Protein AF-A0A817LNH7-F1 (afdb_monomer_lite)

Structure (mmCIF, N/CA/C/O backbone):
data_AF-A0A817LNH7-F1
#
_entry.id   AF-A0A817LNH7-F1
#
loop_
_atom_site.group_PDB
_atom_site.id
_atom_site.type_symbol
_atom_site.label_atom_id
_atom_site.label_alt_id
_atom_site.label_comp_id
_atom_site.label_asym_id
_atom_site.label_entity_id
_atom_site.label_seq_id
_atom_site.pdbx_PDB_ins_code
_atom_site.Cartn_x
_atom_site.Cartn_y
_atom_site.Cartn_z
_atom_site.occupancy
_atom_site.B_iso_or_equiv
_atom_site.auth_seq_id
_atom_site.auth_comp_id
_atom_site.auth_asym_id
_atom_site.auth_atom_id
_atom_site.pdbx_PDB_model_num
ATOM 1 N N . MET A 1 1 ? 29.856 -17.159 30.542 1.00 50.47 1 MET A N 1
ATOM 2 C CA . MET A 1 1 ? 29.070 -16.561 29.438 1.00 50.47 1 MET A CA 1
ATOM 3 C C . MET A 1 1 ? 27.539 -16.736 29.552 1.00 50.47 1 MET A C 1
ATOM 5 O O . MET A 1 1 ? 26.857 -16.322 28.633 1.00 50.47 1 MET A O 1
ATOM 9 N N . GLY A 1 2 ? 26.955 -17.252 30.653 1.00 54.25 2 GLY A N 1
ATOM 10 C CA . GLY A 1 2 ? 25.502 -17.557 30.716 1.00 54.25 2 GLY A CA 1
ATOM 11 C C . GLY A 1 2 ? 24.568 -16.553 31.421 1.00 54.25 2 GLY A C 1
ATOM 12 O O . GLY A 1 2 ? 23.358 -16.682 31.303 1.00 54.25 2 GLY A O 1
ATOM 13 N N . LYS A 1 3 ? 25.081 -15.561 32.166 1.00 52.03 3 LYS A N 1
ATOM 14 C CA . LYS A 1 3 ? 24.228 -14.610 32.920 1.00 52.03 3 LYS A CA 1
ATOM 15 C C . LYS A 1 3 ? 23.684 -13.454 32.067 1.00 52.03 3 LYS A C 1
ATOM 17 O O . LYS A 1 3 ? 22.586 -12.981 32.321 1.00 52.03 3 LYS A O 1
ATOM 22 N N . TYR A 1 4 ? 24.433 -13.032 31.046 1.00 54.72 4 TYR A N 1
ATOM 23 C CA . TYR A 1 4 ? 24.033 -11.945 30.142 1.00 54.72 4 TYR A CA 1
ATOM 24 C C . TYR A 1 4 ? 22.921 -12.359 29.170 1.00 54.72 4 TYR A C 1
ATOM 26 O O . TYR A 1 4 ? 22.017 -11.577 28.903 1.00 54.72 4 TYR A O 1
ATOM 34 N N . SER A 1 5 ? 22.952 -13.601 28.683 1.00 56.25 5 SER A N 1
ATOM 35 C CA . SER A 1 5 ? 21.934 -14.147 27.781 1.00 56.25 5 SER A CA 1
ATOM 36 C C . SER A 1 5 ? 20.573 -14.313 28.461 1.00 56.25 5 SER A C 1
ATOM 38 O O . SER A 1 5 ? 19.551 -14.042 27.845 1.00 56.25 5 SER A O 1
ATOM 40 N N . LEU A 1 6 ? 20.553 -14.688 29.743 1.00 60.88 6 LEU A N 1
ATOM 41 C CA . LEU A 1 6 ? 19.320 -14.808 30.529 1.00 60.88 6 LEU A CA 1
ATOM 42 C C . LEU A 1 6 ? 18.689 -13.437 30.824 1.00 60.88 6 LEU A C 1
ATOM 44 O O . LEU A 1 6 ? 17.474 -13.297 30.761 1.00 60.88 6 LEU A O 1
ATOM 48 N N . PHE A 1 7 ? 19.512 -12.415 31.076 1.00 67.50 7 PHE A N 1
ATOM 49 C CA . PHE A 1 7 ? 19.044 -11.043 31.297 1.00 67.50 7 PHE A CA 1
ATOM 50 C C . PHE A 1 7 ? 18.451 -10.418 30.025 1.00 67.50 7 PHE A C 1
ATOM 52 O O . PHE A 1 7 ? 17.392 -9.802 30.082 1.00 67.50 7 PHE A O 1
ATOM 59 N N . LEU A 1 8 ? 19.094 -10.631 28.870 1.00 58.41 8 LEU A N 1
ATOM 60 C CA . LEU A 1 8 ? 18.569 -10.211 27.566 1.00 58.41 8 LEU A CA 1
ATOM 61 C C . LEU A 1 8 ? 17.237 -10.892 27.237 1.00 58.41 8 LEU A C 1
ATOM 63 O O . LEU A 1 8 ? 16.333 -10.236 26.737 1.00 58.41 8 LEU A O 1
ATOM 67 N N . LEU A 1 9 ? 17.100 -12.179 27.559 1.00 63.78 9 LEU A N 1
ATOM 68 C CA . LEU A 1 9 ? 15.873 -12.927 27.300 1.00 63.78 9 LEU A CA 1
ATOM 69 C C . LEU A 1 9 ? 14.715 -12.460 28.199 1.00 63.78 9 LEU A C 1
ATOM 71 O O . LEU A 1 9 ? 13.598 -12.313 27.717 1.00 63.78 9 LEU A O 1
ATOM 75 N N . CYS A 1 10 ? 14.978 -12.156 29.475 1.00 65.06 10 CYS A N 1
ATOM 76 C CA . CYS A 1 10 ? 13.976 -11.555 30.362 1.00 65.06 10 CYS A CA 1
ATOM 77 C C . CYS A 1 10 ? 13.562 -10.153 29.899 1.00 65.06 10 CYS A C 1
ATOM 79 O O . CYS A 1 10 ? 12.371 -9.875 29.840 1.00 65.06 10 CYS A O 1
ATOM 81 N N . ALA A 1 11 ? 14.519 -9.306 29.508 1.00 59.69 11 ALA A N 1
ATOM 82 C CA . ALA A 1 11 ? 14.217 -7.982 28.966 1.00 59.69 11 ALA A CA 1
ATOM 83 C C . ALA A 1 11 ? 13.366 -8.076 27.687 1.00 59.69 11 ALA A C 1
ATOM 85 O O . ALA A 1 11 ? 12.357 -7.394 27.568 1.00 59.69 11 ALA A O 1
ATOM 86 N N . GLN A 1 12 ? 13.700 -8.995 26.776 1.00 61.72 12 GLN A N 1
ATOM 87 C CA . GLN A 1 12 ? 12.911 -9.250 25.567 1.00 61.72 12 GLN A CA 1
ATOM 88 C C . GLN A 1 12 ? 11.497 -9.758 25.877 1.00 61.72 12 GLN A C 1
ATOM 90 O O . GLN A 1 12 ? 10.548 -9.376 25.194 1.00 61.72 12 GLN A O 1
ATOM 95 N N . LEU A 1 13 ? 11.334 -10.611 26.892 1.00 65.06 13 LEU A N 1
ATOM 96 C CA . LEU A 1 13 ? 10.020 -11.086 27.330 1.00 65.06 13 LEU A CA 1
ATOM 97 C C . LEU A 1 13 ? 9.189 -9.965 27.965 1.00 65.06 13 LEU A C 1
ATOM 99 O O . LEU A 1 13 ? 8.000 -9.865 27.664 1.00 65.06 13 LEU A O 1
ATOM 103 N N . ASP A 1 14 ? 9.800 -9.108 28.784 1.00 60.41 14 ASP A N 1
ATOM 104 C CA . ASP A 1 14 ? 9.136 -7.947 29.386 1.00 60.41 14 ASP A CA 1
ATOM 105 C C . ASP A 1 14 ? 8.739 -6.911 28.323 1.00 60.41 14 ASP A C 1
ATOM 107 O O . ASP A 1 14 ? 7.603 -6.432 28.333 1.00 60.41 14 ASP A O 1
ATOM 111 N N . ASP A 1 15 ? 9.608 -6.643 27.346 1.00 56.28 15 ASP A N 1
ATOM 112 C CA . ASP A 1 15 ? 9.311 -5.781 26.196 1.00 56.28 15 ASP A CA 1
ATOM 113 C C . ASP A 1 15 ? 8.169 -6.355 25.347 1.00 56.28 15 ASP A C 1
ATOM 115 O O . ASP A 1 15 ? 7.251 -5.634 24.948 1.00 56.28 15 ASP A O 1
ATOM 119 N N . THR A 1 16 ? 8.175 -7.672 25.113 1.00 65.94 16 THR A N 1
ATOM 120 C CA . THR A 1 16 ? 7.105 -8.366 24.378 1.00 65.94 16 THR A CA 1
ATOM 121 C C . THR A 1 16 ? 5.785 -8.290 25.141 1.00 65.94 16 THR A C 1
ATOM 123 O O . THR A 1 16 ? 4.744 -8.020 24.549 1.00 65.94 16 THR A O 1
ATOM 126 N N . LYS A 1 17 ? 5.812 -8.468 26.464 1.00 61.84 17 LYS A N 1
ATOM 127 C CA . LYS A 1 17 ? 4.627 -8.372 27.321 1.00 61.84 17 LYS A CA 1
ATOM 128 C C . LYS A 1 17 ? 4.064 -6.952 27.364 1.00 61.84 17 LYS A C 1
ATOM 130 O O . LYS A 1 17 ? 2.852 -6.773 27.281 1.00 61.84 17 LYS A O 1
ATOM 135 N N . LEU A 1 18 ? 4.928 -5.940 27.452 1.00 61.53 18 LEU A N 1
ATOM 136 C CA . LEU A 1 18 ? 4.532 -4.535 27.348 1.00 61.53 18 LEU A CA 1
ATOM 137 C C . LEU A 1 18 ? 3.890 -4.238 25.990 1.00 61.53 18 LEU A C 1
ATOM 139 O O . LEU A 1 18 ? 2.895 -3.518 25.929 1.00 61.53 18 LEU A O 1
ATOM 143 N N . LEU A 1 19 ? 4.430 -4.808 24.913 1.00 63.56 19 LEU A N 1
ATOM 144 C CA . LEU A 1 19 ? 3.884 -4.666 23.568 1.00 63.56 19 LEU A CA 1
ATOM 145 C C . LEU A 1 19 ? 2.511 -5.346 23.432 1.00 63.56 19 LEU A C 1
ATOM 147 O O . LEU A 1 19 ? 1.597 -4.732 22.890 1.00 63.56 19 LEU A O 1
ATOM 151 N N . ILE A 1 20 ? 2.335 -6.550 23.987 1.00 60.56 20 ILE A N 1
ATOM 152 C CA . ILE A 1 20 ? 1.048 -7.268 24.016 1.00 60.56 20 ILE A CA 1
ATOM 153 C C . ILE A 1 20 ? -0.008 -6.467 24.787 1.00 60.56 20 ILE A C 1
ATOM 155 O O . ILE A 1 20 ? -1.070 -6.185 24.241 1.00 60.56 20 ILE A O 1
ATOM 159 N N . ASN A 1 21 ? 0.306 -6.010 26.004 1.00 64.06 21 ASN A N 1
ATOM 160 C CA . ASN A 1 21 ? -0.634 -5.234 26.821 1.00 64.06 21 ASN A CA 1
ATOM 161 C C . ASN A 1 21 ? -1.063 -3.923 26.136 1.00 64.06 21 ASN A C 1
ATOM 163 O O . ASN A 1 21 ? -2.205 -3.487 26.273 1.00 64.06 21 ASN A O 1
ATOM 167 N N . LYS A 1 22 ? -0.152 -3.272 25.399 1.00 66.56 22 LYS A N 1
ATOM 168 C CA . LYS A 1 22 ? -0.473 -2.067 24.618 1.00 66.56 22 LYS A CA 1
ATOM 169 C C . LYS A 1 22 ? -1.402 -2.372 23.441 1.00 66.56 22 LYS A C 1
ATOM 171 O O . LYS A 1 22 ? -2.314 -1.590 23.192 1.00 66.56 22 LYS A O 1
ATOM 176 N N . ILE A 1 23 ? -1.180 -3.486 22.740 1.00 62.50 23 ILE A N 1
ATOM 177 C CA . ILE A 1 23 ? -2.034 -3.927 21.627 1.00 62.50 23 ILE A CA 1
ATOM 178 C C . ILE A 1 23 ? -3.445 -4.244 22.134 1.00 62.50 23 ILE A C 1
ATOM 180 O O . ILE A 1 23 ? -4.408 -3.731 21.576 1.00 62.50 23 ILE A O 1
ATOM 184 N N . GLU A 1 24 ? -3.573 -4.995 23.233 1.00 64.69 24 GLU A N 1
ATOM 185 C CA . GLU A 1 24 ? -4.877 -5.323 23.833 1.00 64.69 24 GLU A CA 1
ATOM 186 C C . GLU A 1 24 ? -5.671 -4.064 24.233 1.00 64.69 24 GLU A C 1
ATOM 188 O O . GLU A 1 24 ? -6.889 -4.014 24.068 1.00 64.69 24 GLU A O 1
ATOM 193 N N . CYS A 1 25 ? -4.984 -3.016 24.702 1.00 74.94 25 CYS A N 1
ATOM 194 C CA . CYS A 1 25 ? -5.608 -1.737 25.045 1.00 74.94 25 CYS A CA 1
ATOM 195 C C . CYS A 1 25 ? -6.155 -0.996 23.808 1.00 74.94 25 CYS A C 1
ATOM 197 O O . CYS A 1 25 ? -7.280 -0.498 23.831 1.00 74.94 25 CYS A O 1
ATOM 199 N N . ILE A 1 26 ? -5.391 -0.960 22.709 1.00 79.88 26 ILE A N 1
ATOM 200 C CA . ILE A 1 26 ? -5.808 -0.309 21.454 1.00 79.88 26 ILE A CA 1
ATOM 201 C C . ILE A 1 26 ? -6.961 -1.073 20.801 1.00 79.88 26 ILE A C 1
ATOM 203 O O . ILE A 1 26 ? -7.938 -0.455 20.381 1.00 79.88 26 ILE A O 1
ATOM 207 N N . ASP A 1 27 ? -6.896 -2.404 20.753 1.00 82.19 27 ASP A N 1
ATOM 208 C CA . ASP A 1 27 ? -7.959 -3.232 20.174 1.00 82.19 27 ASP A CA 1
ATOM 209 C C . ASP A 1 27 ? -9.289 -3.013 20.918 1.00 82.19 27 ASP A C 1
ATOM 211 O O . ASP A 1 27 ? -10.349 -2.935 20.293 1.00 82.19 27 ASP A O 1
ATOM 215 N N . GLN A 1 28 ? -9.249 -2.793 22.237 1.00 84.00 28 GLN A N 1
ATOM 216 C CA . GLN A 1 28 ? -10.440 -2.442 23.010 1.00 84.00 28 GLN A CA 1
ATOM 217 C C . GLN A 1 28 ? -11.034 -1.078 22.616 1.00 84.00 28 GLN A C 1
ATOM 219 O O . GLN A 1 28 ? -12.261 -0.944 22.582 1.00 84.00 28 GLN A O 1
ATOM 224 N N . LEU A 1 29 ? -10.206 -0.083 22.277 1.00 86.81 29 LEU A N 1
ATOM 225 C CA . LEU A 1 29 ? -10.683 1.209 21.764 1.00 86.81 29 LEU A CA 1
ATOM 226 C C . LEU A 1 29 ? -11.393 1.047 20.416 1.00 86.81 29 LEU A C 1
ATOM 228 O O . LEU A 1 29 ? -12.459 1.627 20.222 1.00 86.81 29 LEU A O 1
ATOM 232 N N . TRP A 1 30 ? -10.872 0.200 19.524 1.00 87.88 30 TRP A N 1
ATOM 233 C CA . TRP A 1 30 ? -11.537 -0.133 18.259 1.00 87.88 30 TRP A CA 1
ATOM 234 C C . TRP A 1 30 ? -12.885 -0.828 18.473 1.00 87.88 30 TRP A C 1
ATOM 236 O O . TRP A 1 30 ? -13.866 -0.502 17.805 1.00 87.88 30 TRP A O 1
ATOM 246 N N . ILE A 1 31 ? -12.973 -1.756 19.431 1.00 86.62 31 ILE A N 1
ATOM 247 C CA . ILE A 1 31 ? -14.244 -2.411 19.781 1.00 86.62 31 ILE A CA 1
ATOM 248 C C . ILE A 1 31 ? -15.258 -1.384 20.291 1.00 86.62 31 ILE A C 1
ATOM 250 O O . ILE A 1 31 ? -16.443 -1.469 19.964 1.00 86.62 31 ILE A O 1
ATOM 254 N N . ASN A 1 32 ? -14.816 -0.433 21.113 1.00 87.06 32 ASN A N 1
ATOM 255 C CA . ASN A 1 32 ? -15.691 0.598 21.661 1.00 87.06 32 ASN A CA 1
ATOM 256 C C . ASN A 1 32 ? -16.162 1.564 20.565 1.00 87.06 32 ASN A C 1
ATOM 258 O O . ASN A 1 32 ? -17.357 1.840 20.485 1.00 87.06 32 ASN A O 1
ATOM 262 N N . LEU A 1 33 ? -15.255 1.970 19.666 1.00 86.44 33 LEU A N 1
ATOM 263 C CA . LEU A 1 33 ? -15.562 2.762 18.473 1.00 86.44 33 LEU A CA 1
ATOM 264 C C . LEU A 1 33 ? -16.633 2.094 17.598 1.00 86.44 33 LEU A C 1
ATOM 266 O O . LEU A 1 33 ? -17.515 2.764 17.070 1.00 86.44 33 LEU A O 1
ATOM 270 N N . PHE A 1 34 ? -16.564 0.770 17.449 1.00 86.38 34 PHE A N 1
ATOM 271 C CA . PHE A 1 34 ? -17.552 0.004 16.694 1.00 86.38 34 PHE A CA 1
ATOM 272 C C . PHE A 1 34 ? -18.928 -0.040 17.374 1.00 86.38 34 PHE A C 1
ATOM 274 O O . PHE A 1 34 ? -19.957 0.019 16.703 1.00 86.38 34 PHE A O 1
ATOM 281 N N . LYS A 1 35 ? -18.951 -0.179 18.704 1.00 84.62 35 LYS A N 1
ATOM 282 C CA . LYS A 1 35 ? -20.185 -0.356 19.484 1.00 84.62 35 LYS A CA 1
ATOM 283 C C . LYS A 1 35 ? -20.958 0.942 19.702 1.00 84.62 35 LYS A C 1
ATOM 285 O O . LYS A 1 35 ? -22.182 0.887 19.818 1.00 84.62 35 LYS A O 1
ATOM 290 N N . GLU A 1 36 ? -20.281 2.084 19.801 1.00 76.81 36 GLU A N 1
ATOM 291 C CA . GLU A 1 36 ? -20.959 3.370 19.950 1.00 76.81 36 GLU A CA 1
ATOM 292 C C . GLU A 1 36 ? -21.448 3.930 18.606 1.00 76.81 36 GLU A C 1
ATOM 294 O O . GLU A 1 36 ? -20.764 3.905 17.585 1.00 76.81 36 GLU A O 1
ATOM 299 N N . ASN A 1 37 ? -22.681 4.445 18.611 1.00 64.19 37 ASN A N 1
ATOM 300 C CA . ASN A 1 37 ? -23.315 5.018 17.421 1.00 64.19 37 ASN A CA 1
ATOM 301 C C . ASN A 1 37 ? -23.367 6.552 17.426 1.00 64.19 37 ASN A C 1
ATOM 303 O O . ASN A 1 37 ? -23.593 7.127 16.368 1.00 64.19 37 ASN A O 1
ATOM 307 N N . ASN A 1 38 ? -23.157 7.215 18.572 1.00 59.38 38 ASN A N 1
ATOM 308 C CA . ASN A 1 38 ? -23.465 8.645 18.716 1.00 59.38 38 ASN A CA 1
ATOM 309 C C . ASN A 1 38 ? -22.317 9.524 19.258 1.00 59.38 38 ASN A C 1
ATOM 311 O O . ASN A 1 38 ? -22.452 10.743 19.185 1.00 59.38 38 ASN A O 1
ATOM 315 N N . ASN A 1 39 ? -21.204 8.975 19.775 1.00 64.38 39 ASN A N 1
ATOM 316 C CA . ASN A 1 39 ? -20.078 9.781 20.279 1.00 64.38 39 ASN A CA 1
ATOM 317 C C . ASN A 1 39 ? -18.699 9.151 20.007 1.00 64.38 39 ASN A C 1
ATOM 319 O O . ASN A 1 39 ? -17.879 8.931 20.895 1.00 64.38 39 ASN A O 1
ATOM 323 N N . ASN A 1 40 ? -18.416 8.901 18.732 1.00 78.69 40 ASN A N 1
ATOM 324 C CA . ASN A 1 40 ? -17.179 8.235 18.316 1.00 78.69 40 ASN A CA 1
ATOM 325 C C . ASN A 1 40 ? -15.932 9.122 18.428 1.00 78.69 40 ASN A C 1
ATOM 327 O O . ASN A 1 40 ? -14.814 8.624 18.323 1.00 78.69 40 ASN A O 1
ATOM 331 N N . GLN A 1 41 ? -16.102 10.426 18.655 1.00 83.25 41 GLN A N 1
ATOM 332 C CA . GLN A 1 41 ? -15.008 11.386 18.586 1.00 83.25 41 GLN A CA 1
ATOM 333 C C . GLN A 1 41 ? -13.959 11.184 19.685 1.00 83.25 41 GLN A C 1
ATOM 335 O O . GLN A 1 41 ? -12.771 11.213 19.381 1.00 83.25 41 GLN A O 1
ATOM 340 N N . SER A 1 42 ? -14.365 10.883 20.924 1.00 85.06 42 SER A N 1
ATOM 341 C CA . SER A 1 42 ? -13.404 10.603 22.001 1.00 85.06 42 SER A CA 1
ATOM 342 C C . SER A 1 42 ? -12.563 9.360 21.714 1.00 85.06 42 SER A C 1
ATOM 344 O O . SER A 1 42 ? -11.365 9.359 21.975 1.00 85.06 42 SER A O 1
ATOM 346 N N . TYR A 1 43 ? -13.165 8.319 21.129 1.00 86.38 43 TYR A N 1
ATOM 347 C CA . TYR A 1 43 ? -12.442 7.102 20.758 1.00 86.38 43 TYR A CA 1
ATOM 348 C C . TYR A 1 43 ? -11.511 7.331 19.570 1.00 86.38 43 TYR A C 1
ATOM 350 O O . TYR A 1 43 ? -10.391 6.836 19.582 1.00 86.38 43 TYR A O 1
ATOM 358 N N . ILE A 1 44 ? -11.932 8.110 18.570 1.00 87.25 44 ILE A N 1
ATOM 359 C CA . ILE A 1 44 ? -11.063 8.506 17.453 1.00 87.25 44 ILE A CA 1
ATOM 360 C C . ILE A 1 44 ? -9.857 9.287 17.982 1.00 87.25 44 ILE A C 1
ATOM 362 O O . ILE A 1 44 ? -8.728 8.959 17.634 1.00 87.25 44 ILE A O 1
ATOM 366 N N . GLU A 1 45 ? -10.075 10.279 18.846 1.00 87.31 45 GLU A N 1
ATOM 367 C CA . GLU A 1 45 ? -9.003 11.082 19.445 1.00 87.31 45 GLU A CA 1
ATOM 368 C C . GLU A 1 45 ? -8.047 10.228 20.286 1.00 87.31 45 GLU A C 1
ATOM 370 O O . GLU A 1 45 ? -6.831 10.384 20.184 1.00 87.31 45 GLU A O 1
ATOM 375 N N . GLU A 1 46 ? -8.570 9.291 21.078 1.00 86.31 46 GLU A N 1
ATOM 376 C CA . GLU A 1 46 ? -7.752 8.403 21.904 1.00 86.31 46 GLU A CA 1
ATOM 377 C C . GLU A 1 46 ? -6.957 7.399 21.062 1.00 86.31 46 GLU A C 1
ATOM 379 O O . GLU A 1 46 ? -5.768 7.186 21.325 1.00 86.31 46 GLU A O 1
ATOM 384 N N . ILE A 1 47 ? -7.569 6.840 20.009 1.00 87.00 47 ILE A N 1
ATOM 385 C CA . ILE A 1 47 ? -6.870 5.998 19.034 1.00 87.00 47 ILE A CA 1
ATOM 386 C C . ILE A 1 47 ? -5.767 6.823 18.379 1.00 87.00 47 ILE A C 1
ATOM 388 O O . ILE A 1 47 ? -4.619 6.412 18.470 1.00 87.00 47 ILE A O 1
ATOM 392 N N . LEU A 1 48 ? -6.062 8.003 17.823 1.00 86.50 48 LEU A N 1
ATOM 393 C CA . LEU A 1 48 ? -5.072 8.871 17.171 1.00 86.50 48 LEU A CA 1
ATOM 394 C C . LEU A 1 48 ? -3.918 9.245 18.098 1.00 86.50 48 LEU A C 1
ATOM 396 O O . LEU A 1 48 ? -2.756 9.129 17.714 1.00 86.50 48 LEU A O 1
ATOM 400 N N . ASN A 1 49 ? -4.218 9.676 19.323 1.00 85.00 49 ASN A N 1
ATOM 401 C CA . ASN A 1 49 ? -3.199 10.027 20.305 1.00 85.00 49 ASN A CA 1
ATOM 402 C C . ASN A 1 49 ? -2.308 8.818 20.613 1.00 85.00 49 ASN A C 1
ATOM 404 O O . ASN A 1 49 ? -1.079 8.914 20.651 1.00 85.00 49 ASN A O 1
ATOM 408 N N . THR A 1 50 ? -2.923 7.643 20.744 1.00 81.75 50 THR A N 1
ATOM 409 C CA . THR A 1 50 ? -2.178 6.402 20.922 1.00 81.75 50 THR A CA 1
ATOM 410 C C . THR A 1 50 ? -1.363 6.054 19.680 1.00 81.75 50 THR A C 1
ATOM 412 O O . THR A 1 50 ? -0.220 5.643 19.844 1.00 81.75 50 THR A O 1
ATOM 415 N N . SER A 1 51 ? -1.891 6.275 18.472 1.00 81.50 51 SER A N 1
ATOM 416 C CA . SER A 1 51 ? -1.234 6.029 17.185 1.00 81.50 51 SER A CA 1
ATOM 417 C C . SER A 1 51 ? -0.044 6.952 16.903 1.00 81.50 51 SER A C 1
ATOM 419 O O . SER A 1 51 ? 0.901 6.567 16.216 1.00 81.50 51 SER A O 1
ATOM 421 N N . LEU A 1 52 ? -0.087 8.185 17.411 1.00 76.88 52 LEU A N 1
ATOM 422 C CA . LEU A 1 52 ? 1.005 9.154 17.304 1.00 76.88 52 LEU A CA 1
ATOM 423 C C . LEU A 1 52 ? 2.181 8.775 18.209 1.00 76.88 52 LEU A C 1
ATOM 425 O O . LEU A 1 52 ? 3.339 8.976 17.844 1.00 76.88 52 LEU A O 1
ATOM 429 N N . HIS A 1 53 ? 1.889 8.223 19.387 1.00 71.25 53 HIS A N 1
ATOM 430 C CA . HIS A 1 53 ? 2.900 7.834 20.370 1.00 71.25 53 HIS A CA 1
ATOM 431 C C . HIS A 1 53 ? 3.349 6.374 20.249 1.00 71.25 53 HIS A C 1
ATOM 433 O O . HIS A 1 53 ? 4.459 6.032 20.657 1.00 71.25 53 HIS A O 1
ATOM 439 N N . ASN A 1 54 ? 2.507 5.510 19.692 1.00 68.00 54 ASN A N 1
ATOM 440 C CA . ASN A 1 54 ? 2.759 4.096 19.467 1.00 68.00 54 ASN A CA 1
ATOM 441 C C . ASN A 1 54 ? 2.254 3.723 18.069 1.00 68.00 54 ASN A C 1
ATOM 443 O O . ASN A 1 54 ? 1.169 4.120 17.673 1.00 68.00 54 ASN A O 1
ATOM 447 N N . GLU A 1 55 ? 2.993 2.908 17.321 1.00 69.69 55 GLU A N 1
ATOM 448 C CA . GLU A 1 55 ? 2.508 2.419 16.025 1.00 69.69 55 GLU A CA 1
ATOM 449 C C . GLU A 1 55 ? 1.176 1.661 16.188 1.00 69.69 55 GLU A C 1
ATOM 451 O O . GLU A 1 55 ? 1.106 0.689 16.942 1.00 69.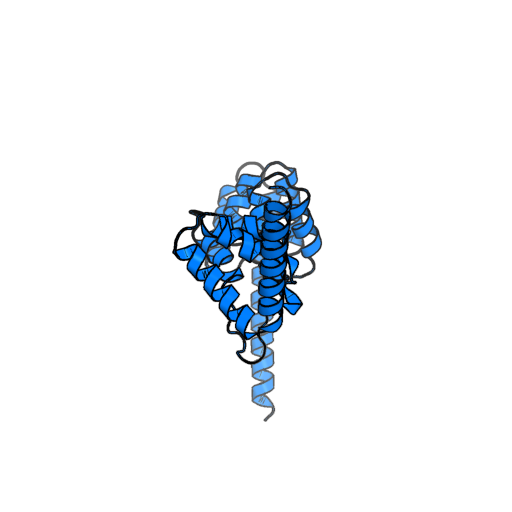69 55 GLU A O 1
ATOM 456 N N . THR A 1 56 ? 0.120 2.080 15.481 1.00 79.62 56 THR A N 1
ATOM 457 C CA . THR A 1 56 ? -1.160 1.353 15.479 1.00 79.62 56 THR A CA 1
ATOM 458 C C . THR A 1 56 ? -1.097 0.213 14.488 1.00 79.62 56 THR A C 1
ATOM 460 O O . THR A 1 56 ? -0.898 0.423 13.294 1.00 79.62 56 THR A O 1
ATOM 463 N N . ILE A 1 57 ? -1.239 -1.007 14.995 1.00 82.19 57 ILE A N 1
ATOM 464 C CA . ILE A 1 57 ? -1.093 -2.216 14.197 1.00 82.19 57 ILE A CA 1
ATOM 465 C C . ILE A 1 57 ? -2.468 -2.672 13.720 1.00 82.19 57 ILE A C 1
ATOM 467 O O . ILE A 1 57 ? -3.395 -2.800 14.513 1.00 82.19 57 ILE A O 1
ATOM 471 N N . LEU A 1 58 ? -2.585 -2.987 12.432 1.00 86.12 58 LEU A N 1
ATOM 472 C CA . LEU A 1 58 ? -3.745 -3.686 11.896 1.00 86.12 58 LEU A CA 1
ATOM 473 C C . LEU A 1 58 ? -3.718 -5.153 12.352 1.00 86.12 58 LEU A C 1
ATOM 475 O O . LEU A 1 58 ? -3.120 -6.008 11.688 1.00 86.12 58 LEU A O 1
ATOM 479 N N . THR A 1 59 ? -4.321 -5.432 13.507 1.00 86.62 59 THR A N 1
ATOM 480 C CA . THR A 1 59 ? -4.564 -6.797 13.994 1.00 86.62 59 THR A CA 1
ATOM 481 C C . THR A 1 59 ? -5.737 -7.430 13.231 1.00 86.62 59 THR A C 1
ATOM 483 O O . THR A 1 59 ? -6.517 -6.709 12.602 1.00 86.62 59 THR A O 1
ATOM 486 N N . PRO A 1 60 ? -5.906 -8.767 13.255 1.00 86.38 60 PRO A N 1
ATOM 487 C CA . PRO A 1 60 ? -7.088 -9.414 12.680 1.00 86.38 60 PRO A CA 1
ATOM 488 C C . PRO A 1 60 ? -8.404 -8.854 13.219 1.00 86.38 60 PRO A C 1
ATOM 490 O O . PRO A 1 60 ? -9.345 -8.653 12.457 1.00 86.38 60 PRO A O 1
ATOM 493 N N . GLN A 1 61 ? -8.453 -8.545 14.515 1.00 86.12 61 GLN A N 1
ATOM 494 C CA . GLN A 1 61 ? -9.638 -7.982 15.144 1.00 86.12 61 GLN A CA 1
ATOM 495 C C . GLN A 1 61 ? -9.928 -6.563 14.650 1.00 86.12 61 GLN A C 1
ATOM 497 O O . GLN A 1 61 ? -11.060 -6.277 14.263 1.00 86.12 61 GLN A O 1
ATOM 502 N N . VAL A 1 62 ? -8.911 -5.698 14.594 1.00 87.81 62 VAL A N 1
ATOM 503 C CA . VAL A 1 62 ? -9.060 -4.347 14.037 1.00 87.81 62 VAL A CA 1
ATOM 504 C C . VAL A 1 62 ? -9.454 -4.412 12.563 1.00 87.81 62 VAL A C 1
ATOM 506 O O . VAL A 1 62 ? -10.333 -3.671 12.145 1.00 87.81 62 VAL A O 1
ATOM 509 N N . ALA A 1 63 ? -8.881 -5.328 11.779 1.00 89.31 63 ALA A N 1
ATOM 510 C CA . ALA A 1 63 ? -9.245 -5.496 10.374 1.00 89.31 63 ALA A CA 1
ATOM 511 C C . ALA A 1 63 ? -10.726 -5.856 10.194 1.00 89.31 63 ALA A C 1
ATOM 513 O O . ALA A 1 63 ? -11.376 -5.286 9.327 1.00 89.31 63 ALA A O 1
ATOM 514 N N . LEU A 1 64 ? -11.276 -6.744 11.028 1.00 89.88 64 LEU A N 1
ATOM 515 C CA . LEU A 1 64 ? -12.708 -7.061 11.005 1.00 89.88 64 LEU A CA 1
ATOM 516 C C . LEU A 1 64 ? -13.568 -5.856 11.402 1.00 89.88 64 LEU A C 1
ATOM 518 O O . LEU A 1 64 ? -14.582 -5.597 10.767 1.00 89.88 64 LEU A O 1
ATOM 522 N N . ILE A 1 65 ? -13.153 -5.093 12.414 1.00 89.94 65 ILE A N 1
ATOM 523 C CA . ILE A 1 65 ? -13.871 -3.884 12.837 1.00 89.94 65 ILE A CA 1
ATOM 524 C C . ILE A 1 65 ? -13.885 -2.835 11.722 1.00 89.94 65 ILE A C 1
ATOM 526 O O . ILE A 1 65 ? -14.933 -2.267 11.431 1.00 89.94 65 ILE A O 1
ATOM 530 N N . VAL A 1 66 ? -12.739 -2.587 11.087 1.00 89.31 66 VAL A N 1
ATOM 531 C CA . VAL A 1 66 ? -12.626 -1.660 9.954 1.00 89.31 66 VAL A CA 1
ATOM 532 C C . VAL A 1 66 ? -13.516 -2.116 8.799 1.00 89.31 66 VAL A C 1
ATOM 534 O O . VAL A 1 66 ? -14.233 -1.298 8.235 1.00 89.31 66 VAL A O 1
ATOM 537 N N . ASP A 1 67 ? -13.518 -3.413 8.488 1.00 89.12 67 ASP A N 1
ATOM 538 C CA . ASP A 1 67 ? -14.351 -3.990 7.430 1.00 89.12 67 ASP A CA 1
ATOM 539 C C . ASP A 1 67 ? -15.849 -3.774 7.689 1.00 89.12 67 ASP A C 1
ATOM 541 O O . ASP A 1 67 ? -16.574 -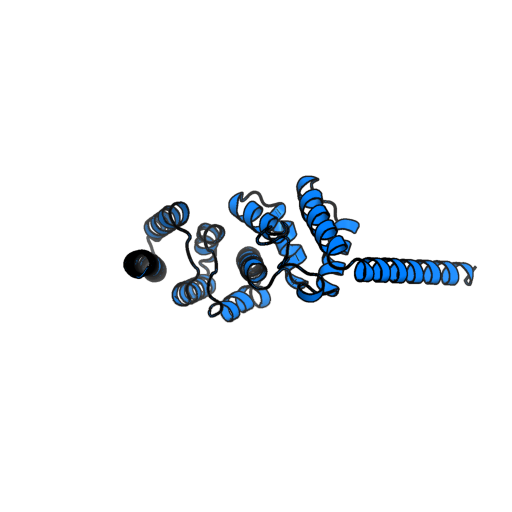3.335 6.803 1.00 89.12 67 ASP A O 1
ATOM 545 N N . GLU A 1 68 ? -16.303 -4.002 8.921 1.00 90.06 68 GLU A N 1
ATOM 546 C CA . GLU A 1 68 ? -17.691 -3.758 9.322 1.00 90.06 68 GLU A CA 1
ATOM 547 C C . GLU A 1 68 ? -18.046 -2.263 9.327 1.00 90.06 68 GLU A C 1
ATOM 549 O O . GLU A 1 68 ? -19.149 -1.883 8.940 1.00 90.06 68 GLU A O 1
ATOM 554 N N . LEU A 1 69 ? -17.122 -1.385 9.733 1.00 88.81 69 LEU A N 1
ATOM 555 C CA . LEU A 1 69 ? -17.330 0.067 9.679 1.00 88.81 69 LEU A CA 1
ATOM 556 C C . LEU A 1 69 ? -17.468 0.569 8.234 1.00 88.81 69 LEU A C 1
ATOM 558 O O . LEU A 1 69 ? -18.321 1.416 7.976 1.00 88.81 69 LEU A O 1
ATOM 562 N N . ILE A 1 70 ? -16.690 0.019 7.295 1.00 87.62 70 ILE A N 1
ATOM 563 C CA . ILE A 1 70 ? -16.841 0.294 5.858 1.00 87.62 70 ILE A CA 1
ATOM 564 C C . ILE A 1 70 ? -18.222 -0.174 5.382 1.00 87.62 70 ILE A C 1
ATOM 566 O O . ILE A 1 70 ? -18.963 0.600 4.791 1.00 87.62 70 ILE A O 1
ATOM 570 N N . GLN A 1 71 ? -18.637 -1.399 5.720 1.00 87.12 71 GLN A N 1
ATOM 571 C CA . GLN A 1 71 ? -19.963 -1.910 5.338 1.00 87.12 71 GLN A CA 1
ATOM 572 C C . GLN A 1 71 ? -21.129 -1.083 5.913 1.00 87.12 71 GLN A C 1
ATOM 574 O O . GLN A 1 71 ? -22.217 -1.059 5.337 1.00 87.12 71 GLN A O 1
ATOM 579 N N . GLN A 1 72 ? -20.915 -0.393 7.036 1.00 87.81 72 GLN A N 1
ATOM 580 C CA . GLN A 1 72 ? -21.888 0.518 7.648 1.00 87.81 72 GLN A CA 1
ATOM 581 C C . GLN A 1 72 ? -21.913 1.925 7.027 1.00 87.81 72 GLN A C 1
ATOM 583 O O . GLN A 1 72 ? -22.703 2.753 7.486 1.00 87.81 72 GLN A O 1
ATOM 588 N N . GLY A 1 73 ? -21.070 2.227 6.034 1.00 85.88 73 GLY A N 1
ATOM 589 C CA . GLY A 1 73 ? -20.964 3.573 5.466 1.00 85.88 73 GLY A CA 1
ATOM 590 C C . GLY A 1 73 ? -20.284 4.577 6.406 1.00 85.88 73 GLY A C 1
ATOM 591 O O . GLY A 1 73 ? -20.635 5.757 6.425 1.00 85.88 73 GLY A O 1
ATOM 592 N N . LYS A 1 74 ? -19.385 4.101 7.283 1.00 86.19 74 LYS A N 1
ATOM 593 C CA . LYS A 1 74 ? -18.616 4.925 8.236 1.00 86.19 74 LYS A CA 1
ATOM 594 C C . LYS A 1 74 ? -17.172 5.133 7.756 1.00 86.19 74 LYS A C 1
ATOM 596 O O . LYS A 1 74 ? -16.244 5.181 8.566 1.00 86.19 74 LYS A O 1
ATOM 601 N N . GLU A 1 75 ? -16.965 5.256 6.447 1.00 85.12 75 GLU A N 1
ATOM 602 C CA . GLU A 1 75 ? -15.643 5.375 5.822 1.00 85.12 75 GLU A CA 1
ATOM 603 C C . GLU A 1 75 ? -14.900 6.632 6.280 1.00 85.12 75 GLU A C 1
ATOM 605 O O . GLU A 1 75 ? -13.690 6.574 6.471 1.00 85.12 75 GLU A O 1
ATOM 610 N N . ASP A 1 76 ? -15.607 7.733 6.552 1.00 85.81 76 ASP A N 1
ATOM 611 C CA . ASP A 1 76 ? -15.005 8.977 7.055 1.00 85.81 76 ASP A CA 1
ATOM 612 C C . ASP A 1 76 ? -14.197 8.753 8.345 1.00 85.81 76 ASP A C 1
ATOM 614 O O . ASP A 1 76 ? -13.113 9.313 8.519 1.00 85.81 76 ASP A O 1
ATOM 618 N N . ILE A 1 77 ? -14.689 7.882 9.237 1.00 85.94 77 ILE A N 1
ATOM 619 C CA . ILE A 1 77 ? -13.991 7.512 10.478 1.00 85.94 77 ILE A CA 1
ATOM 620 C C . ILE A 1 77 ? -12.704 6.757 10.149 1.00 85.94 77 ILE A C 1
ATOM 622 O O . ILE A 1 77 ? -11.646 7.032 10.720 1.00 85.94 77 ILE A O 1
ATOM 626 N N . ILE A 1 78 ? -12.788 5.808 9.216 1.00 86.12 78 ILE A N 1
ATOM 627 C CA . ILE A 1 78 ? -11.639 5.010 8.794 1.00 86.12 78 ILE A CA 1
ATOM 628 C C . ILE A 1 78 ? -10.591 5.903 8.145 1.00 86.12 78 ILE A C 1
ATOM 630 O O . ILE A 1 78 ? -9.420 5.803 8.500 1.00 86.12 78 ILE A O 1
ATOM 634 N N . SER A 1 79 ? -10.995 6.821 7.273 1.00 84.31 79 SER A N 1
ATOM 635 C CA . SER A 1 79 ? -10.098 7.729 6.562 1.00 84.31 79 SER A CA 1
ATOM 636 C C . SER A 1 79 ? -9.294 8.642 7.489 1.00 84.31 79 SER A C 1
ATOM 638 O O . SER A 1 79 ? -8.153 8.964 7.167 1.00 84.31 79 SER A O 1
ATOM 640 N N . ILE A 1 80 ? -9.829 9.005 8.660 1.00 87.56 80 ILE A N 1
ATOM 641 C CA . ILE A 1 80 ? -9.092 9.763 9.686 1.00 87.56 80 ILE A CA 1
ATOM 642 C C . ILE A 1 80 ? -7.998 8.906 10.341 1.00 87.56 80 ILE A C 1
ATOM 644 O O . ILE A 1 80 ? -6.883 9.373 10.567 1.00 87.56 80 ILE A O 1
ATOM 648 N N . LEU A 1 81 ? -8.311 7.651 10.670 1.00 86.94 81 LEU A N 1
ATOM 649 C CA . LEU A 1 81 ? -7.419 6.759 11.426 1.00 86.94 81 LEU A CA 1
ATOM 650 C C . LEU A 1 81 ? -6.359 6.097 10.543 1.00 86.94 81 LEU A C 1
ATOM 652 O O . LEU A 1 81 ? -5.245 5.791 10.970 1.00 86.94 81 LEU A O 1
ATOM 656 N N . PHE A 1 82 ? -6.711 5.891 9.288 1.00 85.19 82 PHE A N 1
ATOM 657 C CA . PHE A 1 82 ? -5.953 5.178 8.285 1.00 85.19 82 PHE A CA 1
ATOM 658 C C . PHE A 1 82 ? -4.484 5.572 8.172 1.00 85.19 82 PHE A C 1
ATOM 660 O O . PHE A 1 82 ? -3.662 4.645 8.157 1.00 85.19 82 PHE A O 1
ATOM 667 N N . PRO A 1 83 ? -4.088 6.862 8.076 1.00 85.56 83 PRO A N 1
ATOM 668 C CA . PRO A 1 83 ? -2.684 7.221 7.861 1.00 85.56 83 PRO A CA 1
ATOM 669 C C . PRO A 1 83 ? -1.749 6.616 8.914 1.00 85.56 83 PRO A C 1
ATOM 671 O O . PRO A 1 83 ? -0.568 6.368 8.643 1.00 85.56 83 PRO A O 1
ATOM 674 N N . TYR A 1 84 ? -2.304 6.301 10.082 1.00 85.00 84 TYR A N 1
ATOM 675 C CA . TYR A 1 84 ? -1.607 5.774 11.240 1.00 85.00 84 TYR A CA 1
ATOM 676 C C . TYR A 1 84 ? -1.700 4.250 11.401 1.00 85.00 84 TYR A C 1
ATOM 678 O O . TYR A 1 84 ? -0.967 3.677 12.207 1.00 85.00 84 TYR A O 1
ATOM 686 N N . ILE A 1 85 ? -2.548 3.577 10.618 1.00 85.25 85 ILE A N 1
ATOM 687 C CA . ILE A 1 85 ? -2.668 2.118 10.619 1.00 85.25 85 ILE A CA 1
ATOM 688 C C . ILE A 1 85 ? -1.499 1.518 9.838 1.00 85.25 85 ILE A C 1
ATOM 690 O O . ILE A 1 85 ? -1.386 1.673 8.619 1.00 85.25 85 ILE A O 1
ATOM 694 N N . ILE A 1 86 ? -0.644 0.782 10.535 1.00 78.44 86 ILE A N 1
ATOM 695 C CA . ILE A 1 86 ? 0.478 0.031 9.979 1.00 78.44 86 ILE A CA 1
ATOM 696 C C . ILE A 1 86 ? 0.129 -1.447 10.038 1.00 78.44 86 ILE A C 1
ATOM 698 O O . ILE A 1 86 ? -0.365 -1.958 11.039 1.00 78.44 86 ILE A O 1
ATOM 702 N N . LYS A 1 87 ? 0.421 -2.187 8.978 1.00 70.56 87 LYS A N 1
ATOM 703 C CA . LYS A 1 87 ? 0.218 -3.632 8.987 1.00 70.56 87 LYS A CA 1
ATOM 704 C C . LYS A 1 87 ? 1.507 -4.361 9.343 1.00 70.56 87 LYS A C 1
ATOM 706 O O . LYS A 1 87 ? 2.555 -4.106 8.759 1.00 70.56 87 LYS A O 1
ATOM 711 N N . ARG A 1 88 ? 1.401 -5.334 10.254 1.00 65.06 88 ARG A N 1
ATOM 712 C CA . ARG A 1 88 ? 2.506 -6.243 10.608 1.00 65.06 88 ARG A CA 1
ATOM 713 C C . ARG A 1 88 ? 2.187 -7.732 10.438 1.00 65.06 88 ARG A C 1
ATOM 715 O O . ARG A 1 88 ? 3.119 -8.523 10.364 1.00 65.06 88 ARG A O 1
ATOM 722 N N . SER A 1 89 ? 0.910 -8.122 10.358 1.00 69.06 89 SER A N 1
ATOM 723 C CA . SER A 1 89 ? 0.511 -9.534 10.240 1.00 69.06 89 SER A CA 1
ATOM 724 C C . SER A 1 89 ? 0.122 -9.913 8.809 1.00 69.06 89 SER A C 1
ATOM 726 O O . SER A 1 89 ? -0.495 -9.131 8.083 1.00 69.06 89 SER A O 1
ATOM 728 N N . ASN A 1 90 ? 0.454 -11.141 8.406 1.00 78.50 90 ASN A N 1
ATOM 729 C CA . ASN A 1 90 ? -0.001 -11.722 7.141 1.00 78.50 90 ASN A CA 1
ATOM 730 C C . ASN A 1 90 ? -1.462 -12.186 7.202 1.00 78.50 90 ASN A C 1
ATOM 732 O O . ASN A 1 90 ? -2.098 -12.298 6.160 1.00 78.50 90 ASN A O 1
ATOM 736 N N . GLU A 1 91 ? -2.015 -12.403 8.394 1.00 83.06 91 GLU A N 1
ATOM 737 C CA . GLU A 1 91 ? -3.383 -12.908 8.584 1.00 83.06 91 GLU A CA 1
ATOM 738 C C . GLU A 1 91 ? -4.448 -11.932 8.074 1.00 83.06 91 GLU A C 1
ATOM 740 O O . GLU A 1 91 ? -5.504 -12.353 7.615 1.00 83.06 91 GLU A O 1
ATOM 745 N N . VAL A 1 92 ? -4.149 -10.628 8.071 1.00 86.56 92 VAL A N 1
ATOM 746 C CA . VAL A 1 92 ? -5.072 -9.594 7.575 1.00 86.56 92 VAL A CA 1
ATOM 747 C C . VAL A 1 92 ? -5.026 -9.422 6.054 1.00 86.56 92 VAL A C 1
ATOM 749 O O . VAL A 1 92 ? -5.847 -8.702 5.494 1.00 86.56 92 VAL A O 1
ATOM 752 N N . LEU A 1 93 ? -4.079 -10.067 5.353 1.00 86.88 93 LEU A N 1
ATOM 753 C CA . LEU A 1 93 ? -3.908 -9.918 3.900 1.00 86.88 93 LEU A CA 1
ATOM 754 C C . LEU A 1 93 ? -5.182 -10.174 3.083 1.00 86.88 93 LEU A C 1
ATOM 756 O O . LEU A 1 93 ? -5.411 -9.389 2.165 1.00 86.88 93 LEU A O 1
ATOM 760 N N . PRO A 1 94 ? -5.989 -11.218 3.355 1.00 89.06 94 PRO A N 1
ATOM 761 C CA . PRO A 1 94 ? -7.197 -11.475 2.575 1.00 89.06 94 PRO A CA 1
ATOM 762 C C . PRO A 1 94 ? -8.222 -10.341 2.686 1.00 89.06 94 PRO A C 1
ATOM 764 O O . PRO A 1 94 ? -8.773 -9.923 1.673 1.00 89.06 94 PRO A O 1
ATOM 767 N N . ILE A 1 95 ? -8.417 -9.798 3.895 1.00 89.50 95 ILE A N 1
ATOM 768 C CA . ILE A 1 95 ? -9.337 -8.678 4.152 1.00 89.50 95 ILE A CA 1
ATOM 769 C C . ILE A 1 95 ? -8.844 -7.426 3.418 1.00 89.50 95 ILE A C 1
ATOM 771 O O . ILE A 1 95 ? -9.581 -6.814 2.654 1.00 89.50 95 ILE A O 1
ATOM 775 N N . VAL A 1 96 ? -7.557 -7.101 3.563 1.00 90.06 96 VAL A N 1
ATOM 776 C CA . VAL A 1 96 ? -6.958 -5.942 2.888 1.00 90.06 96 VAL A CA 1
ATOM 777 C C . VAL A 1 96 ? -7.003 -6.099 1.362 1.00 90.06 96 VAL A C 1
ATOM 779 O O . VAL A 1 96 ? -7.216 -5.129 0.647 1.00 90.06 96 VAL A O 1
ATOM 782 N N . TYR A 1 97 ? -6.821 -7.307 0.827 1.00 89.69 97 TYR A N 1
ATOM 783 C CA . TYR A 1 97 ? -6.923 -7.538 -0.616 1.00 89.69 97 TYR A CA 1
ATOM 784 C C . TYR A 1 97 ? -8.342 -7.293 -1.141 1.00 89.69 97 TYR A C 1
ATOM 786 O O . TYR A 1 97 ? -8.498 -6.704 -2.211 1.00 89.69 97 TYR A O 1
ATOM 794 N N . ARG A 1 98 ? -9.366 -7.669 -0.369 1.00 90.00 98 ARG A N 1
ATOM 795 C CA . ARG A 1 98 ? -10.765 -7.364 -0.683 1.00 90.00 98 ARG A CA 1
ATOM 796 C C . ARG A 1 98 ? -11.013 -5.857 -0.744 1.00 90.00 98 ARG A C 1
ATOM 798 O O . ARG A 1 98 ? -11.517 -5.380 -1.750 1.00 90.00 98 ARG A O 1
ATOM 805 N N . TRP A 1 99 ? -10.538 -5.096 0.246 1.00 90.75 99 TRP A N 1
ATOM 806 C CA . TRP A 1 99 ? -10.602 -3.623 0.233 1.00 90.75 99 TRP A CA 1
ATOM 807 C C . TRP A 1 99 ? -9.948 -2.988 -1.003 1.00 90.75 99 TRP A C 1
ATOM 809 O O . TRP A 1 99 ? -10.311 -1.893 -1.413 1.00 90.75 99 TRP A O 1
ATOM 819 N N . PHE A 1 100 ? -8.957 -3.651 -1.604 1.00 91.00 100 PHE A N 1
ATOM 820 C CA . PHE A 1 100 ? -8.309 -3.156 -2.818 1.00 91.00 100 PHE A CA 1
ATOM 821 C C . PHE A 1 100 ? -9.088 -3.473 -4.105 1.00 91.00 100 PHE A C 1
ATOM 823 O O . PHE A 1 100 ? -8.999 -2.724 -5.082 1.00 91.00 100 PHE A O 1
ATOM 830 N N . THR A 1 101 ? -9.770 -4.619 -4.133 1.00 88.12 101 THR A N 1
ATOM 831 C CA . THR A 1 101 ? -10.355 -5.205 -5.349 1.00 88.12 101 THR A CA 1
ATOM 832 C C . THR A 1 101 ? -11.836 -4.911 -5.499 1.00 88.12 101 THR A C 1
ATOM 834 O O . THR A 1 101 ? -12.260 -4.577 -6.603 1.00 88.12 101 THR A O 1
ATOM 837 N N . ASP A 1 102 ? -12.577 -4.985 -4.399 1.00 80.31 102 ASP A N 1
ATOM 838 C CA . ASP A 1 102 ? -14.039 -4.981 -4.402 1.00 80.31 102 ASP A CA 1
ATOM 839 C C . ASP A 1 102 ? -14.629 -3.632 -3.966 1.00 80.31 102 ASP A C 1
ATOM 841 O O . ASP A 1 102 ? -15.834 -3.428 -4.082 1.00 80.31 102 ASP A O 1
ATOM 845 N N . ASP A 1 103 ? -13.799 -2.718 -3.455 1.00 67.44 103 ASP A N 1
ATOM 846 C CA . ASP A 1 103 ? -14.257 -1.428 -2.945 1.00 67.44 103 ASP A CA 1
ATOM 847 C C . ASP A 1 103 ? -14.165 -0.323 -4.011 1.00 67.44 103 ASP A C 1
ATOM 849 O O . ASP A 1 103 ? -13.097 -0.050 -4.578 1.00 67.44 103 ASP A O 1
ATOM 853 N N . ASP A 1 104 ? -15.299 0.332 -4.261 1.00 73.69 104 ASP A N 1
ATOM 854 C CA . ASP A 1 104 ? -15.407 1.487 -5.154 1.00 73.69 104 ASP A CA 1
ATOM 855 C C . ASP A 1 104 ? -14.918 2.786 -4.482 1.00 73.69 104 ASP A C 1
ATOM 857 O O . ASP A 1 104 ? -14.627 3.778 -5.164 1.00 73.69 104 ASP A O 1
ATOM 861 N N . HIS A 1 105 ? -14.769 2.802 -3.152 1.00 78.00 105 HIS A N 1
ATOM 862 C CA . HIS A 1 105 ? -14.312 3.974 -2.416 1.00 78.00 105 HIS A CA 1
ATOM 863 C C . HIS A 1 105 ? -12.812 4.198 -2.603 1.00 78.00 105 HIS A C 1
ATOM 865 O O . HIS A 1 105 ? -11.949 3.435 -2.157 1.00 78.00 105 HIS A O 1
ATOM 871 N N . SER A 1 106 ? -12.487 5.334 -3.222 1.00 80.44 106 SER A N 1
ATOM 872 C CA . SER A 1 106 ? -11.112 5.693 -3.580 1.00 80.44 106 SER A CA 1
ATOM 873 C C . SER A 1 106 ? -10.160 5.748 -2.381 1.00 80.44 106 SER A C 1
ATOM 875 O O . SER A 1 106 ? -8.994 5.379 -2.523 1.00 80.44 106 SER A O 1
ATOM 877 N N . GLN A 1 107 ? -10.643 6.161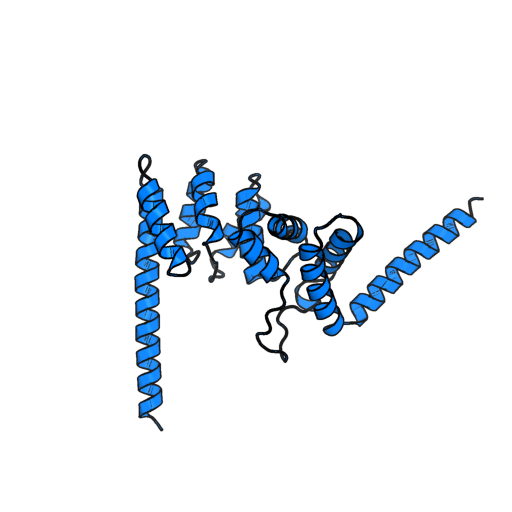 -1.205 1.00 86.25 107 GLN A N 1
ATOM 878 C CA . GLN A 1 107 ? -9.843 6.227 0.017 1.00 86.25 107 GLN A CA 1
ATOM 879 C C . GLN A 1 107 ? -9.534 4.823 0.546 1.00 86.25 107 GLN A C 1
ATOM 881 O O . GLN A 1 107 ? -8.367 4.469 0.644 1.00 86.25 107 GLN A O 1
ATOM 886 N N . ILE A 1 108 ? -10.520 3.960 0.786 1.00 87.94 108 ILE A N 1
ATOM 887 C CA . ILE A 1 108 ? -10.271 2.590 1.276 1.00 87.94 108 ILE A CA 1
ATOM 888 C C . ILE A 1 108 ? -9.345 1.805 0.338 1.00 87.94 108 ILE A C 1
ATOM 890 O O . ILE A 1 108 ? -8.393 1.155 0.781 1.00 87.94 108 ILE A O 1
ATOM 894 N N . LYS A 1 109 ? -9.524 1.970 -0.973 1.00 90.62 109 LYS A N 1
ATOM 895 C CA . LYS A 1 109 ? -8.618 1.403 -1.972 1.00 90.62 109 LYS A CA 1
ATOM 896 C C . LYS A 1 109 ? -7.180 1.912 -1.835 1.00 90.62 109 LYS A C 1
ATOM 898 O O . LYS A 1 109 ? -6.233 1.135 -1.977 1.00 90.62 109 LYS A O 1
ATOM 903 N N . GLN A 1 110 ? -6.993 3.195 -1.516 1.00 89.94 110 GLN A N 1
ATOM 904 C CA . GLN A 1 110 ? -5.683 3.753 -1.167 1.00 89.94 110 GLN A CA 1
ATOM 905 C C . GLN A 1 110 ? -5.086 3.085 0.087 1.00 89.94 110 GLN A C 1
ATOM 907 O O . GLN A 1 110 ? -3.870 2.878 0.113 1.00 89.94 110 GLN A O 1
ATOM 912 N N . LEU A 1 111 ? -5.900 2.691 1.085 1.00 88.44 111 LEU A N 1
ATOM 913 C CA . LEU A 1 111 ? -5.423 2.003 2.312 1.00 88.44 111 LEU A CA 1
ATOM 914 C C . LEU A 1 111 ? -4.795 0.709 1.922 1.00 88.44 111 LEU A C 1
ATOM 916 O O . LEU A 1 111 ? -3.645 0.407 2.237 1.00 88.44 111 LEU A O 1
ATOM 920 N N . ALA A 1 112 ? -5.605 -0.039 1.197 1.00 91.06 112 ALA A N 1
ATOM 921 C CA . ALA A 1 112 ? -5.292 -1.370 0.807 1.00 91.06 112 ALA A CA 1
ATOM 922 C C . ALA A 1 112 ? -4.047 -1.377 -0.077 1.00 91.06 112 ALA A C 1
ATOM 924 O O . ALA A 1 112 ? -3.141 -2.167 0.172 1.00 91.06 112 ALA A O 1
ATOM 925 N N . ALA A 1 113 ? -3.926 -0.435 -1.019 1.00 91.62 113 ALA A N 1
ATOM 926 C CA . ALA A 1 113 ? -2.733 -0.286 -1.845 1.00 91.62 113 ALA A CA 1
ATOM 927 C C . ALA A 1 113 ? -1.455 -0.100 -1.004 1.00 91.62 113 ALA A C 1
ATOM 929 O O . ALA A 1 113 ? -0.482 -0.827 -1.215 1.00 91.62 113 ALA A O 1
ATOM 930 N N . ILE A 1 114 ? -1.464 0.814 -0.023 1.00 90.31 114 ILE A N 1
ATOM 931 C CA . ILE A 1 114 ? -0.311 1.049 0.863 1.00 90.31 114 ILE A CA 1
ATOM 932 C C . ILE A 1 114 ? -0.010 -0.187 1.716 1.00 90.31 114 ILE A C 1
ATOM 934 O O . ILE A 1 114 ? 1.114 -0.684 1.695 1.00 90.31 114 ILE A O 1
ATOM 938 N N . LEU A 1 115 ? -1.006 -0.731 2.419 1.00 88.75 115 LEU A N 1
ATOM 939 C CA . LEU A 1 115 ? -0.826 -1.878 3.316 1.00 88.75 115 LEU A CA 1
ATOM 940 C C . LEU A 1 115 ? -0.395 -3.159 2.584 1.00 88.75 115 LEU A C 1
ATOM 942 O O . LEU A 1 115 ? 0.273 -4.025 3.161 1.00 88.75 115 LEU A O 1
ATOM 946 N N . LEU A 1 116 ? -0.809 -3.329 1.327 1.00 88.69 116 LEU A N 1
ATOM 947 C CA . LEU A 1 116 ? -0.363 -4.435 0.484 1.00 88.69 116 LEU A CA 1
ATOM 948 C C . LEU A 1 116 ? 1.074 -4.210 0.018 1.00 88.69 116 LEU A C 1
ATOM 950 O O . LEU A 1 116 ? 1.885 -5.124 0.154 1.00 88.69 116 LEU A O 1
ATOM 954 N N . ALA A 1 117 ? 1.405 -3.015 -0.472 1.00 87.19 117 ALA A N 1
ATOM 955 C CA . ALA A 1 117 ? 2.734 -2.708 -0.992 1.00 87.19 117 ALA A CA 1
ATOM 956 C C . ALA A 1 117 ? 3.820 -2.655 0.096 1.00 87.19 117 ALA A C 1
ATOM 958 O O . ALA A 1 117 ? 4.969 -3.014 -0.164 1.00 87.19 117 ALA A O 1
ATOM 959 N N . GLU A 1 118 ? 3.460 -2.286 1.328 1.00 81.06 118 GLU A N 1
ATOM 960 C CA . GLU A 1 118 ? 4.346 -2.363 2.496 1.00 81.06 118 GLU A CA 1
ATOM 961 C C . GLU A 1 118 ? 4.749 -3.811 2.839 1.00 81.06 118 GLU A C 1
ATOM 963 O O . GLU A 1 118 ? 5.824 -4.019 3.399 1.00 81.06 118 GLU A O 1
ATOM 968 N N . VAL A 1 119 ? 3.928 -4.812 2.484 1.00 76.44 119 VAL A N 1
ATOM 969 C CA . VAL A 1 119 ? 4.158 -6.231 2.826 1.00 76.44 119 VAL A CA 1
ATOM 970 C C . VAL A 1 119 ? 4.652 -7.068 1.648 1.00 76.44 119 VAL A C 1
ATOM 972 O O . VAL A 1 119 ? 5.559 -7.876 1.813 1.00 76.44 119 VAL A O 1
ATOM 975 N N . LYS A 1 120 ? 4.036 -6.924 0.472 1.00 64.19 120 LYS A N 1
ATOM 976 C CA . LYS A 1 120 ? 4.276 -7.779 -0.703 1.00 64.19 120 LYS A CA 1
ATOM 977 C C . LYS A 1 120 ? 5.233 -7.171 -1.729 1.00 64.19 120 LYS A C 1
ATOM 979 O O . LYS A 1 120 ? 5.413 -7.767 -2.786 1.00 64.19 120 LYS A O 1
ATOM 984 N N . HIS A 1 121 ? 5.844 -6.026 -1.423 1.00 72.25 121 HIS A N 1
ATOM 985 C CA . HIS A 1 121 ? 6.474 -5.147 -2.412 1.00 72.25 121 HIS A CA 1
ATOM 986 C C . HIS A 1 121 ? 5.442 -4.550 -3.388 1.00 72.25 121 HIS A C 1
ATOM 988 O O . HIS A 1 121 ? 4.254 -4.876 -3.353 1.00 72.25 121 HIS A O 1
ATOM 994 N N . ILE A 1 122 ? 5.877 -3.600 -4.218 1.00 85.38 122 ILE A N 1
ATOM 995 C CA . ILE A 1 122 ? 5.009 -2.930 -5.193 1.00 85.38 122 ILE A CA 1
ATOM 996 C C . ILE A 1 122 ? 4.541 -3.908 -6.284 1.00 85.38 122 ILE A C 1
ATOM 998 O O . ILE A 1 122 ? 5.311 -4.757 -6.725 1.00 85.38 122 ILE A O 1
ATOM 1002 N N . PHE A 1 123 ? 3.285 -3.782 -6.721 1.00 88.81 123 PHE A N 1
ATOM 1003 C CA . PHE A 1 123 ? 2.666 -4.628 -7.746 1.00 88.81 123 PHE A CA 1
ATOM 1004 C C . PHE A 1 123 ? 1.863 -3.789 -8.744 1.00 88.81 123 PHE A C 1
ATOM 1006 O O . PHE A 1 123 ? 1.350 -2.725 -8.391 1.00 88.81 123 PHE A O 1
ATOM 1013 N N . GLU A 1 124 ? 1.741 -4.292 -9.976 1.00 91.31 124 GLU A N 1
ATOM 1014 C CA . GLU A 1 124 ? 1.187 -3.587 -11.142 1.00 91.31 124 GLU A CA 1
ATOM 1015 C C . GLU A 1 124 ? -0.078 -2.765 -10.838 1.00 91.31 124 GLU A C 1
ATOM 1017 O O . GLU A 1 124 ? -0.116 -1.557 -11.073 1.00 91.31 124 GLU A O 1
ATOM 1022 N N . ALA A 1 125 ? -1.095 -3.406 -10.255 1.00 91.19 125 ALA A N 1
ATOM 1023 C CA . ALA A 1 125 ? -2.400 -2.789 -10.032 1.00 91.19 125 ALA A CA 1
ATOM 1024 C C . ALA A 1 125 ? -2.378 -1.612 -9.036 1.00 91.19 125 ALA A C 1
ATOM 1026 O O . ALA A 1 125 ? -3.241 -0.742 -9.116 1.00 91.19 125 ALA A O 1
ATOM 1027 N N . ALA A 1 126 ? -1.415 -1.557 -8.110 1.00 91.81 126 ALA A N 1
ATOM 1028 C CA . ALA A 1 126 ? -1.347 -0.503 -7.095 1.00 91.81 126 ALA A CA 1
ATOM 1029 C C . ALA A 1 126 ? -0.491 0.706 -7.502 1.00 91.81 126 ALA A C 1
ATOM 1031 O O . ALA A 1 126 ? -0.530 1.721 -6.809 1.00 91.81 126 ALA A O 1
ATOM 1032 N N . ILE A 1 127 ? 0.269 0.636 -8.603 1.00 91.94 127 ILE A N 1
ATOM 1033 C CA 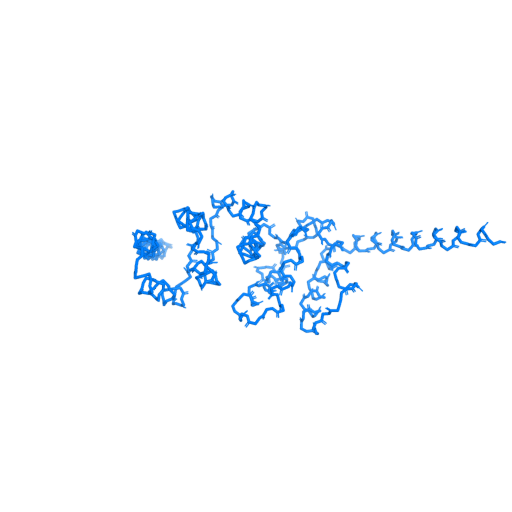. ILE A 1 127 ? 1.231 1.686 -8.987 1.00 91.94 127 ILE A CA 1
ATOM 1034 C C . ILE A 1 127 ? 0.563 3.052 -9.116 1.00 91.94 127 ILE A C 1
ATOM 1036 O O . ILE A 1 127 ? 1.035 4.019 -8.521 1.00 91.94 127 ILE A O 1
ATOM 1040 N N . ASP A 1 128 ? -0.534 3.135 -9.873 1.00 91.81 128 ASP A N 1
ATOM 1041 C CA . ASP A 1 128 ? -1.222 4.407 -10.106 1.00 91.81 128 ASP A CA 1
ATOM 1042 C C . ASP A 1 128 ? -1.716 5.003 -8.774 1.00 91.81 128 ASP A C 1
ATOM 1044 O O . ASP A 1 128 ? -1.446 6.167 -8.480 1.00 91.81 128 ASP A O 1
ATOM 1048 N N . THR A 1 129 ? -2.317 4.175 -7.913 1.00 92.69 129 THR A N 1
ATOM 1049 C CA . THR A 1 129 ? -2.789 4.579 -6.583 1.00 92.69 129 THR A CA 1
ATOM 1050 C C . THR A 1 129 ? -1.656 5.081 -5.686 1.00 92.69 129 THR A C 1
ATOM 1052 O O . THR A 1 129 ? -1.786 6.137 -5.070 1.00 92.69 129 THR A O 1
ATOM 1055 N N . ILE A 1 130 ? -0.526 4.370 -5.617 1.00 93.06 130 ILE A N 1
ATOM 1056 C CA . ILE A 1 130 ? 0.610 4.769 -4.771 1.00 93.06 130 ILE A CA 1
ATOM 1057 C C . ILE A 1 130 ? 1.225 6.075 -5.290 1.00 93.06 130 ILE A C 1
ATOM 1059 O O . ILE A 1 130 ? 1.537 6.968 -4.503 1.00 93.06 130 ILE A O 1
ATOM 1063 N N . ILE A 1 131 ? 1.369 6.231 -6.607 1.00 92.62 131 ILE A N 1
ATOM 1064 C CA . ILE A 1 131 ? 1.927 7.453 -7.200 1.00 92.62 131 ILE A CA 1
ATOM 1065 C C . ILE A 1 131 ? 1.012 8.658 -6.964 1.00 92.62 131 ILE A C 1
ATOM 1067 O O . ILE A 1 131 ? 1.504 9.758 -6.698 1.00 92.62 131 ILE A O 1
ATOM 1071 N N . ASP A 1 132 ? -0.305 8.476 -7.019 1.00 91.81 132 ASP A N 1
ATOM 1072 C CA . ASP A 1 132 ? -1.246 9.548 -6.702 1.00 91.81 132 ASP A CA 1
ATOM 1073 C C . ASP A 1 132 ? -1.213 9.913 -5.212 1.00 91.81 132 ASP A C 1
ATOM 1075 O O . ASP A 1 132 ? -1.222 11.099 -4.873 1.00 91.81 132 ASP A O 1
ATOM 1079 N N . LEU A 1 133 ? -1.010 8.941 -4.318 1.00 92.31 133 LEU A N 1
ATOM 1080 C CA . LEU A 1 133 ? -0.769 9.215 -2.898 1.00 92.31 133 LEU A CA 1
ATOM 1081 C C . LEU A 1 133 ? 0.509 10.030 -2.651 1.00 92.31 133 LEU A C 1
ATOM 1083 O O . LEU A 1 133 ? 0.525 10.891 -1.776 1.00 92.31 133 LEU A O 1
ATOM 1087 N N . MET A 1 134 ? 1.562 9.868 -3.459 1.00 92.38 134 MET A N 1
ATOM 1088 C CA . MET A 1 134 ? 2.767 10.714 -3.360 1.00 92.38 134 MET A CA 1
ATOM 1089 C C . MET A 1 134 ? 2.505 12.191 -3.717 1.00 92.38 134 MET A C 1
ATOM 1091 O O . MET A 1 134 ? 3.319 13.078 -3.411 1.00 92.38 134 MET A O 1
ATOM 1095 N N . LYS A 1 135 ? 1.386 12.472 -4.389 1.00 90.00 135 LYS A N 1
ATOM 1096 C CA . LYS A 1 135 ? 0.925 13.823 -4.723 1.00 90.00 135 LYS A CA 1
ATOM 1097 C C . LYS A 1 135 ? -0.056 14.375 -3.686 1.00 90.00 135 LYS A C 1
ATOM 1099 O O . LYS A 1 135 ? -0.322 15.571 -3.741 1.00 90.00 135 LYS A O 1
ATOM 1104 N N . SER A 1 136 ? -0.555 13.555 -2.758 1.00 87.50 136 SER A N 1
ATOM 1105 C CA . SER A 1 136 ? -1.588 13.965 -1.806 1.00 87.50 136 SER A CA 1
ATOM 1106 C C . SER A 1 136 ? -1.104 15.054 -0.837 1.00 87.50 136 SER A C 1
ATOM 1108 O O . SER A 1 136 ? 0.098 15.220 -0.584 1.00 87.50 136 SER A O 1
ATOM 1110 N N . ASN A 1 137 ? -2.063 15.796 -0.281 1.00 86.38 137 ASN A N 1
ATOM 1111 C CA . ASN A 1 137 ? -1.811 16.803 0.751 1.00 86.38 137 ASN A CA 1
ATOM 1112 C C . ASN A 1 137 ? -1.693 16.197 2.156 1.00 86.38 137 ASN A C 1
ATOM 1114 O O . ASN A 1 137 ? -1.233 16.884 3.058 1.00 86.38 137 ASN A O 1
ATOM 1118 N N . ASP A 1 138 ? -2.058 14.927 2.341 1.00 88.06 138 ASP A N 1
ATOM 1119 C CA . ASP A 1 138 ? -1.866 14.228 3.608 1.00 88.06 138 ASP A CA 1
ATOM 1120 C C . ASP A 1 138 ? -0.387 13.849 3.749 1.00 88.06 138 ASP A C 1
ATOM 1122 O O . ASP A 1 138 ? 0.145 13.035 2.990 1.00 88.06 138 ASP A O 1
ATOM 1126 N N . ASP A 1 139 ? 0.293 14.489 4.697 1.00 87.88 139 ASP A N 1
ATOM 1127 C CA . ASP A 1 139 ? 1.731 14.344 4.913 1.00 87.88 139 ASP A CA 1
ATOM 1128 C C . ASP A 1 139 ? 2.138 12.911 5.247 1.00 87.88 139 ASP A C 1
ATOM 1130 O O . ASP A 1 139 ? 3.140 12.419 4.719 1.00 87.88 139 ASP A O 1
ATOM 1134 N N . GLN A 1 140 ? 1.346 12.230 6.072 1.00 86.38 140 GLN A N 1
ATOM 1135 C CA . GLN A 1 140 ? 1.633 10.883 6.540 1.00 86.38 140 GLN A CA 1
ATOM 1136 C C . GLN A 1 140 ? 1.433 9.870 5.410 1.00 86.38 140 GLN A C 1
ATOM 1138 O O . GLN A 1 140 ? 2.301 9.033 5.151 1.00 86.38 140 GLN A O 1
ATOM 1143 N N . MET A 1 141 ? 0.331 9.984 4.675 1.00 88.06 141 MET A N 1
ATOM 1144 C CA . MET A 1 141 ? 0.043 9.152 3.509 1.00 88.06 141 MET A CA 1
ATOM 1145 C C . MET A 1 141 ? 1.052 9.357 2.394 1.00 88.06 141 MET A C 1
ATOM 1147 O O . MET A 1 141 ? 1.568 8.392 1.824 1.00 88.06 141 MET A O 1
ATOM 1151 N N . ARG A 1 142 ? 1.390 10.615 2.116 1.00 91.06 142 ARG A N 1
ATOM 1152 C CA . ARG A 1 142 ? 2.417 10.963 1.145 1.00 91.06 142 ARG A CA 1
ATOM 1153 C C . ARG A 1 142 ? 3.770 10.383 1.545 1.00 91.06 142 ARG A C 1
ATOM 1155 O O . ARG A 1 142 ? 4.452 9.813 0.695 1.00 91.06 142 ARG A O 1
ATOM 1162 N N . TYR A 1 143 ? 4.154 10.495 2.815 1.00 88.31 143 TYR A N 1
ATOM 1163 C CA . TYR A 1 143 ? 5.393 9.920 3.338 1.00 88.31 143 TYR A CA 1
ATOM 1164 C C . TYR A 1 143 ? 5.424 8.394 3.186 1.00 88.31 143 TYR A C 1
ATOM 1166 O O . TYR A 1 143 ? 6.396 7.843 2.664 1.00 88.31 143 TYR A O 1
ATOM 1174 N N . ARG A 1 144 ? 4.345 7.698 3.560 1.00 87.44 144 ARG A N 1
ATOM 1175 C CA . ARG A 1 144 ? 4.235 6.237 3.409 1.00 87.44 144 ARG A CA 1
ATOM 1176 C C . ARG A 1 144 ? 4.313 5.799 1.949 1.00 87.44 144 ARG A C 1
ATOM 1178 O O . ARG A 1 144 ? 5.082 4.895 1.627 1.00 87.44 144 ARG A O 1
ATOM 1185 N N . ALA A 1 145 ? 3.607 6.489 1.057 1.00 90.75 145 ALA A N 1
ATOM 1186 C CA . ALA A 1 145 ? 3.662 6.225 -0.378 1.00 90.75 145 ALA A CA 1
ATOM 1187 C C . ALA A 1 145 ? 5.079 6.398 -0.945 1.00 90.75 145 ALA A C 1
ATOM 1189 O O . ALA A 1 145 ? 5.562 5.556 -1.699 1.00 90.75 145 ALA A O 1
ATOM 1190 N N . GLN A 1 146 ? 5.792 7.449 -0.530 1.00 89.44 146 GLN A N 1
ATOM 1191 C CA . GLN A 1 146 ? 7.184 7.667 -0.932 1.00 89.44 146 GLN A CA 1
ATOM 1192 C C . GLN A 1 146 ? 8.104 6.542 -0.441 1.00 89.44 146 GLN A C 1
ATOM 1194 O O . GLN A 1 146 ? 8.951 6.072 -1.199 1.00 89.44 146 GLN A O 1
ATOM 1199 N N . ARG A 1 147 ? 7.911 6.047 0.788 1.00 85.75 147 ARG A N 1
ATOM 1200 C CA . ARG A 1 147 ? 8.702 4.933 1.343 1.00 85.75 147 ARG A CA 1
ATOM 1201 C C . ARG A 1 147 ? 8.543 3.615 0.587 1.00 85.75 147 ARG A C 1
ATOM 1203 O O . ARG A 1 147 ? 9.451 2.782 0.613 1.00 85.75 147 ARG A O 1
ATOM 1210 N N . ILE A 1 148 ? 7.425 3.411 -0.107 1.00 86.38 148 ILE A N 1
ATOM 1211 C CA . ILE A 1 148 ? 7.238 2.242 -0.982 1.00 86.38 148 ILE A CA 1
ATOM 1212 C C . ILE A 1 148 ? 8.176 2.288 -2.195 1.00 86.38 148 ILE A C 1
ATOM 1214 O O . ILE A 1 148 ? 8.540 1.234 -2.706 1.00 86.38 148 ILE A O 1
ATOM 1218 N N . PHE A 1 149 ? 8.615 3.475 -2.620 1.00 85.38 149 PHE A N 1
ATOM 1219 C CA . PHE A 1 149 ? 9.603 3.645 -3.689 1.00 85.38 149 PHE A CA 1
ATOM 1220 C C . PHE A 1 149 ? 11.025 3.875 -3.161 1.00 85.38 149 PHE A C 1
ATOM 1222 O O . PHE A 1 149 ? 11.984 3.562 -3.850 1.00 85.38 149 PHE A O 1
ATOM 1229 N N . GLN A 1 150 ? 11.205 4.333 -1.920 1.00 77.81 150 GLN A N 1
ATOM 1230 C CA . GLN A 1 150 ? 12.537 4.404 -1.305 1.00 77.81 150 GLN A CA 1
ATOM 1231 C C . GLN A 1 150 ? 13.046 3.001 -0.986 1.00 77.81 150 GLN A C 1
ATOM 1233 O O . GLN A 1 150 ? 12.452 2.325 -0.143 1.00 77.81 150 GLN A O 1
ATOM 1238 N N . HIS A 1 151 ? 14.116 2.549 -1.635 1.00 60.22 151 HIS A N 1
ATOM 1239 C CA . HIS A 1 151 ? 14.741 1.273 -1.313 1.00 60.22 151 HIS A CA 1
ATOM 1240 C C . HIS A 1 151 ? 15.158 1.281 0.169 1.00 60.22 151 HIS A C 1
ATOM 1242 O O . HIS A 1 151 ? 15.943 2.141 0.571 1.00 60.22 151 HIS A O 1
ATOM 1248 N N . PRO A 1 152 ? 14.637 0.390 1.037 1.00 52.16 152 PRO A N 1
ATOM 1249 C CA . PRO A 1 152 ? 15.167 0.311 2.380 1.00 52.16 152 PRO A CA 1
ATOM 1250 C C . PRO A 1 152 ? 16.573 -0.266 2.249 1.00 52.16 152 PRO A C 1
ATOM 1252 O O . PRO A 1 152 ? 16.744 -1.450 1.952 1.00 52.16 152 PRO A O 1
ATOM 1255 N N . GLU A 1 153 ? 17.588 0.562 2.473 1.00 48.97 153 GLU A N 1
ATOM 1256 C CA . GLU A 1 153 ? 18.903 0.107 2.913 1.00 48.97 153 GLU A CA 1
ATOM 1257 C C . GLU A 1 153 ? 18.718 -0.646 4.242 1.00 48.97 153 GLU A C 1
ATOM 1259 O O . GLU A 1 153 ? 18.913 -0.108 5.326 1.00 48.97 153 GLU A O 1
ATOM 1264 N N . ARG A 1 154 ? 18.230 -1.887 4.201 1.00 42.38 154 ARG A N 1
ATOM 1265 C CA . ARG A 1 154 ? 18.231 -2.770 5.376 1.00 42.38 154 ARG A CA 1
ATOM 1266 C C . ARG A 1 154 ? 19.303 -3.844 5.300 1.00 42.38 154 ARG A C 1
ATOM 1268 O O . ARG A 1 154 ? 19.615 -4.442 6.318 1.00 42.38 154 ARG A O 1
ATOM 1275 N N . SER A 1 155 ? 19.948 -3.993 4.149 1.00 44.25 155 SER A N 1
ATOM 1276 C CA . SER A 1 155 ? 21.272 -4.591 4.011 1.00 44.25 155 SER A CA 1
ATOM 1277 C C . SER A 1 155 ? 21.738 -4.355 2.572 1.00 44.25 155 SER A C 1
ATOM 1279 O O . SER A 1 155 ? 21.061 -4.833 1.661 1.00 44.25 155 SER A O 1
ATOM 1281 N N . PRO A 1 156 ? 22.866 -3.665 2.323 1.00 52.19 156 PRO A N 1
ATOM 1282 C CA . PRO A 1 156 ? 23.446 -3.545 0.979 1.00 52.19 156 PRO A CA 1
ATOM 1283 C C . PRO A 1 156 ? 23.686 -4.903 0.298 1.00 52.19 156 PRO A C 1
ATOM 1285 O O . PRO A 1 156 ? 23.773 -4.982 -0.921 1.00 52.19 156 PRO A O 1
ATOM 1288 N N . ASN A 1 157 ? 23.771 -5.977 1.091 1.00 55.00 157 ASN A N 1
ATOM 1289 C CA . ASN A 1 157 ? 24.076 -7.325 0.624 1.00 55.00 157 ASN A CA 1
ATOM 1290 C C . ASN A 1 157 ? 22.823 -8.147 0.265 1.00 55.00 157 ASN A C 1
ATOM 1292 O O . ASN A 1 157 ? 22.948 -9.177 -0.390 1.00 55.00 157 ASN A O 1
ATOM 1296 N N . GLU A 1 158 ? 21.624 -7.715 0.674 1.00 54.44 158 GLU A N 1
ATOM 1297 C CA . GLU A 1 158 ? 20.354 -8.406 0.399 1.00 54.44 158 GLU A CA 1
ATOM 1298 C C . GLU A 1 158 ? 19.244 -7.387 0.098 1.00 54.44 158 GLU A C 1
ATOM 1300 O O . GLU A 1 158 ? 18.380 -7.117 0.943 1.00 54.44 158 GLU A O 1
ATOM 1305 N N . PRO A 1 159 ? 19.256 -6.771 -1.098 1.00 59.44 159 PRO A N 1
ATOM 1306 C CA . PRO A 1 159 ? 18.219 -5.826 -1.468 1.00 59.44 159 PRO A CA 1
ATOM 1307 C C . PRO A 1 159 ? 16.870 -6.548 -1.535 1.00 59.44 159 PRO A C 1
ATOM 1309 O O . PRO A 1 159 ? 16.675 -7.489 -2.302 1.00 59.44 159 PRO A O 1
ATOM 1312 N N . SER A 1 160 ? 15.932 -6.111 -0.693 1.00 57.97 160 SER A N 1
ATOM 1313 C CA . SER A 1 160 ? 14.586 -6.694 -0.599 1.00 57.97 160 SER A CA 1
ATOM 1314 C C . SER A 1 160 ? 13.695 -6.365 -1.803 1.00 57.97 160 SER A C 1
ATOM 1316 O O . SER A 1 160 ? 12.612 -6.922 -1.931 1.00 57.97 160 SER A O 1
ATOM 1318 N N . ARG A 1 161 ? 14.119 -5.459 -2.692 1.00 66.44 161 ARG A N 1
ATOM 1319 C CA . ARG A 1 161 ? 13.343 -5.020 -3.856 1.00 66.44 161 ARG A CA 1
ATOM 1320 C C . ARG A 1 161 ? 14.130 -5.287 -5.131 1.00 66.44 161 ARG A C 1
ATOM 1322 O O . ARG A 1 161 ? 14.788 -4.401 -5.654 1.00 66.44 161 ARG A O 1
ATOM 1329 N N . LYS A 1 162 ? 14.041 -6.531 -5.596 1.00 74.75 162 LYS A N 1
ATOM 1330 C CA . LYS A 1 162 ? 14.641 -7.002 -6.848 1.00 74.75 162 LYS A CA 1
ATOM 1331 C C . LYS A 1 162 ? 13.627 -7.013 -7.974 1.00 74.75 162 LYS A C 1
ATOM 1333 O O . LYS A 1 162 ? 12.432 -7.202 -7.716 1.00 74.75 162 LYS A O 1
ATOM 1338 N N . ILE A 1 163 ? 14.088 -6.923 -9.220 1.00 78.12 163 ILE A N 1
ATOM 1339 C CA . ILE A 1 163 ? 13.192 -7.073 -10.381 1.00 78.12 163 ILE A CA 1
ATOM 1340 C C . ILE A 1 163 ? 12.485 -8.435 -10.348 1.00 78.12 163 ILE A C 1
ATOM 1342 O O . ILE A 1 163 ? 11.281 -8.516 -10.589 1.00 78.12 163 ILE A O 1
ATOM 1346 N N . SER A 1 164 ? 13.202 -9.489 -9.948 1.00 79.25 164 SER A N 1
ATOM 1347 C CA . SER A 1 164 ? 12.653 -10.842 -9.772 1.00 79.25 164 SER A CA 1
ATOM 1348 C C . SER A 1 164 ? 11.513 -10.933 -8.747 1.00 79.25 164 SER A C 1
ATOM 1350 O O . SER A 1 164 ? 10.725 -11.874 -8.803 1.00 79.25 164 SER A O 1
ATOM 1352 N N . VAL A 1 165 ? 11.403 -9.964 -7.833 1.00 80.19 165 VAL A N 1
ATOM 1353 C CA . VAL A 1 165 ? 10.372 -9.915 -6.788 1.00 80.19 165 VAL A CA 1
ATOM 1354 C C . VAL A 1 165 ? 9.175 -9.069 -7.222 1.00 80.19 165 VAL A C 1
ATOM 1356 O O . VAL A 1 165 ? 8.037 -9.496 -7.049 1.00 80.19 165 VAL A O 1
ATOM 1359 N N . ILE A 1 166 ? 9.407 -7.884 -7.797 1.00 83.94 166 ILE A N 1
ATOM 1360 C CA . ILE A 1 166 ? 8.311 -6.986 -8.216 1.00 83.94 166 ILE A CA 1
ATOM 1361 C C . ILE A 1 166 ? 7.688 -7.392 -9.560 1.00 83.94 166 ILE A C 1
ATOM 1363 O O . ILE A 1 166 ? 6.525 -7.082 -9.827 1.00 83.94 166 ILE A O 1
ATOM 1367 N N . GLY A 1 167 ? 8.447 -8.099 -10.399 1.00 86.38 167 GLY A N 1
ATOM 1368 C CA . GLY A 1 167 ? 8.032 -8.575 -11.713 1.00 86.38 167 GLY A CA 1
ATOM 1369 C C . GLY A 1 167 ? 8.118 -7.527 -12.828 1.00 86.38 167 GLY A C 1
ATOM 1370 O O . GLY A 1 167 ? 7.955 -6.323 -12.622 1.00 86.38 167 GLY A O 1
ATOM 1371 N N . GLU A 1 168 ? 8.325 -8.015 -14.053 1.00 85.75 168 GLU A N 1
ATOM 1372 C CA . GLU A 1 168 ? 8.500 -7.196 -15.261 1.00 85.75 168 GLU A CA 1
ATOM 1373 C C . GLU A 1 168 ? 7.280 -6.317 -15.571 1.00 85.75 168 GLU A C 1
ATOM 1375 O O . GLU A 1 168 ? 7.433 -5.145 -15.900 1.00 85.75 168 GLU A O 1
ATOM 1380 N N . LYS A 1 169 ? 6.056 -6.835 -15.396 1.00 89.31 169 LYS A N 1
ATOM 1381 C CA . LYS A 1 169 ? 4.829 -6.055 -15.641 1.00 89.31 169 LYS A CA 1
ATOM 1382 C C . LYS A 1 169 ? 4.730 -4.823 -14.743 1.00 89.31 169 LYS A C 1
ATOM 1384 O O . LYS A 1 169 ? 4.399 -3.735 -15.207 1.00 89.31 169 LYS A O 1
ATOM 1389 N N . THR A 1 170 ? 5.066 -4.986 -13.464 1.00 90.19 170 THR A N 1
ATOM 1390 C CA . THR A 1 170 ? 5.125 -3.886 -12.499 1.00 90.19 170 THR A CA 1
ATOM 1391 C C . THR A 1 170 ? 6.178 -2.863 -12.928 1.00 90.19 170 THR A C 1
ATOM 1393 O O . THR A 1 170 ? 5.893 -1.669 -12.946 1.00 90.19 170 THR A O 1
ATOM 1396 N N . LEU A 1 171 ? 7.370 -3.315 -13.335 1.00 88.75 171 LEU A N 1
ATOM 1397 C CA . LEU A 1 171 ? 8.432 -2.437 -13.835 1.00 88.75 171 LEU A CA 1
ATOM 1398 C C . LEU A 1 171 ? 7.990 -1.634 -15.070 1.00 88.75 171 LEU A C 1
ATOM 1400 O O . LEU A 1 171 ? 8.147 -0.413 -15.088 1.00 88.75 171 LEU A O 1
ATOM 1404 N N . ILE A 1 172 ? 7.390 -2.291 -16.068 1.00 88.50 172 ILE A N 1
ATOM 1405 C CA . ILE A 1 172 ? 6.869 -1.635 -17.277 1.00 88.50 172 ILE A CA 1
ATOM 1406 C C . ILE A 1 172 ? 5.844 -0.568 -16.899 1.00 88.50 172 ILE A C 1
ATOM 1408 O O . ILE A 1 172 ? 5.957 0.574 -17.335 1.00 88.50 172 ILE A O 1
ATOM 1412 N N . LYS A 1 173 ? 4.892 -0.895 -16.023 1.00 90.44 173 LYS A N 1
ATOM 1413 C CA . LYS A 1 173 ? 3.858 0.049 -15.591 1.00 90.44 173 LYS A CA 1
ATOM 1414 C C . LYS A 1 173 ? 4.438 1.267 -14.854 1.00 90.44 173 LYS A C 1
ATOM 1416 O O . LYS A 1 173 ? 3.917 2.372 -15.005 1.00 90.44 173 LYS A O 1
ATOM 1421 N N . ILE A 1 174 ? 5.525 1.105 -14.091 1.00 90.25 174 ILE A N 1
ATOM 1422 C CA . ILE A 1 174 ? 6.257 2.229 -13.475 1.00 90.25 174 ILE A CA 1
ATOM 1423 C C . ILE A 1 174 ? 6.896 3.116 -14.555 1.00 90.25 174 ILE A C 1
ATOM 1425 O O . ILE A 1 174 ? 6.775 4.343 -14.489 1.00 90.25 174 ILE A O 1
ATOM 1429 N N . LEU A 1 175 ? 7.553 2.511 -15.551 1.00 87.81 175 LEU A N 1
ATOM 1430 C CA . LEU A 1 175 ? 8.185 3.229 -16.662 1.00 87.81 175 LEU A CA 1
ATOM 1431 C C . LEU A 1 175 ? 7.153 4.000 -17.494 1.00 87.81 175 LEU A C 1
ATOM 1433 O O . LEU A 1 175 ? 7.321 5.196 -17.717 1.00 87.81 175 LEU A O 1
ATOM 1437 N N . GLU A 1 176 ? 6.053 3.353 -17.880 1.00 86.50 176 GLU A N 1
ATOM 1438 C CA . GLU A 1 176 ? 4.940 3.982 -18.599 1.00 86.50 176 GLU A CA 1
ATOM 1439 C C . GLU A 1 176 ? 4.395 5.194 -17.844 1.00 86.50 176 GLU A C 1
ATOM 1441 O O . GLU A 1 176 ? 4.180 6.254 -18.436 1.00 86.50 176 GLU A O 1
ATOM 1446 N N . ASN A 1 177 ? 4.202 5.056 -16.529 1.00 89.19 177 ASN A N 1
ATOM 1447 C CA . ASN A 1 177 ? 3.710 6.139 -15.690 1.00 89.19 177 ASN A CA 1
ATOM 1448 C C . ASN A 1 177 ? 4.658 7.353 -15.756 1.00 89.19 177 ASN A C 1
ATOM 1450 O O . ASN A 1 177 ? 4.206 8.451 -16.073 1.00 89.19 177 ASN A O 1
ATOM 1454 N N . LEU A 1 178 ? 5.971 7.147 -15.599 1.00 84.31 178 LEU A N 1
ATOM 1455 C CA . LEU A 1 178 ? 6.975 8.218 -15.691 1.00 84.31 178 LEU A CA 1
ATOM 1456 C C . LEU A 1 178 ? 7.130 8.847 -17.083 1.00 84.31 178 LEU A C 1
ATOM 1458 O O . LEU A 1 178 ? 7.472 10.034 -17.182 1.00 84.31 178 LEU A O 1
ATOM 1462 N N . SER A 1 179 ? 6.961 8.052 -18.140 1.00 78.31 179 SER A N 1
ATOM 1463 C CA . SER A 1 179 ? 7.139 8.483 -19.528 1.00 78.31 179 SER A CA 1
ATOM 1464 C C . SER A 1 179 ? 5.942 9.265 -20.059 1.00 78.31 179 SER A C 1
ATOM 1466 O O . SER A 1 179 ? 6.128 10.199 -20.834 1.00 78.31 179 SER A O 1
ATOM 1468 N N . ILE A 1 180 ? 4.727 8.885 -19.660 1.00 76.38 180 ILE A N 1
ATOM 1469 C CA . ILE A 1 180 ? 3.485 9.417 -20.236 1.00 76.38 180 ILE A CA 1
ATOM 1470 C C . ILE A 1 180 ? 2.906 10.541 -19.377 1.00 76.38 180 ILE A C 1
ATOM 1472 O O . ILE A 1 180 ? 2.355 11.503 -19.912 1.00 76.38 180 ILE A O 1
ATOM 1476 N N . LYS A 1 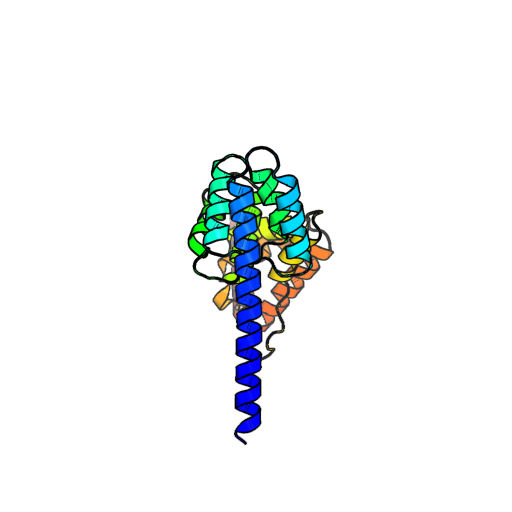181 ? 2.988 10.430 -18.047 1.00 82.25 181 LYS A N 1
ATOM 1477 C CA . LYS A 1 181 ? 2.311 11.360 -17.141 1.00 82.25 181 LYS A CA 1
ATOM 1478 C C . LYS A 1 181 ? 3.245 12.477 -16.681 1.00 82.25 181 LYS A C 1
ATOM 1480 O O . LYS A 1 181 ? 4.446 12.300 -16.462 1.00 82.25 181 LYS A O 1
ATOM 1485 N N . GLU A 1 182 ? 2.660 13.654 -16.480 1.00 85.19 182 GLU A N 1
ATOM 1486 C CA . GLU A 1 182 ? 3.348 14.755 -15.821 1.00 85.19 182 GLU A CA 1
ATOM 1487 C C . GLU A 1 182 ? 3.356 14.535 -14.302 1.00 85.19 182 GLU A C 1
ATOM 1489 O O . GLU A 1 182 ? 2.346 14.196 -13.678 1.00 85.19 182 GLU A O 1
ATOM 1494 N N . HIS A 1 183 ? 4.523 14.728 -13.693 1.00 87.88 183 HIS A N 1
ATOM 1495 C CA . HIS A 1 183 ? 4.731 14.541 -12.264 1.00 87.88 183 HIS A CA 1
ATOM 1496 C C . HIS A 1 183 ? 5.533 15.699 -11.695 1.00 87.88 183 HIS A C 1
ATOM 1498 O O . HIS A 1 183 ? 6.494 16.161 -12.310 1.00 87.88 183 HIS A O 1
ATOM 1504 N N . LEU A 1 184 ? 5.203 16.080 -10.459 1.00 88.44 184 LEU A N 1
ATOM 1505 C CA . LEU A 1 184 ? 6.029 16.986 -9.668 1.00 88.44 184 LEU A CA 1
ATOM 1506 C C . LEU A 1 184 ? 7.479 16.464 -9.606 1.00 88.44 184 LEU A C 1
ATOM 1508 O O . LEU A 1 184 ? 7.667 15.253 -9.427 1.00 88.44 184 LEU A O 1
ATOM 1512 N N . PRO A 1 185 ? 8.502 17.342 -9.646 1.00 89.31 185 PRO A N 1
ATOM 1513 C CA . PRO A 1 185 ? 9.909 16.932 -9.609 1.00 89.31 185 PRO A CA 1
ATOM 1514 C C . PRO A 1 185 ? 10.242 15.971 -8.461 1.00 89.31 185 PRO A C 1
ATOM 1516 O O . PRO A 1 185 ? 10.959 14.992 -8.654 1.00 89.31 185 PRO A O 1
ATOM 1519 N N . ARG A 1 186 ? 9.639 16.185 -7.282 1.00 87.81 186 ARG A N 1
ATOM 1520 C CA . ARG A 1 186 ? 9.802 15.304 -6.114 1.00 87.81 186 ARG A CA 1
ATOM 1521 C C . ARG A 1 186 ? 9.369 13.857 -6.386 1.00 87.81 186 ARG A C 1
ATOM 1523 O O . ARG A 1 186 ? 10.046 12.930 -5.966 1.00 87.81 186 ARG A O 1
ATOM 1530 N N . VAL A 1 187 ? 8.253 13.662 -7.094 1.00 89.56 187 VAL A N 1
ATOM 1531 C CA . VAL A 1 187 ? 7.708 12.330 -7.401 1.00 89.56 187 VAL A CA 1
ATOM 1532 C C . VAL A 1 187 ? 8.604 11.640 -8.424 1.00 89.56 187 VAL A C 1
ATOM 1534 O O . VAL A 1 187 ? 8.974 10.487 -8.220 1.00 89.56 187 VAL A O 1
ATOM 1537 N N . ARG A 1 188 ? 9.035 12.373 -9.463 1.00 89.44 188 ARG A N 1
ATOM 1538 C CA . ARG A 1 188 ? 9.999 11.864 -10.452 1.00 89.44 188 ARG A CA 1
ATOM 1539 C C . ARG A 1 188 ? 11.304 11.422 -9.796 1.00 89.44 188 ARG A C 1
ATOM 1541 O O . ARG A 1 188 ? 11.824 10.381 -10.167 1.00 89.44 188 ARG A O 1
ATOM 1548 N N . SER A 1 189 ? 11.801 12.180 -8.817 1.00 88.19 189 SER A N 1
ATOM 1549 C CA . SER A 1 189 ? 13.032 11.850 -8.090 1.00 88.19 189 SER A CA 1
ATOM 1550 C C . SER A 1 189 ? 12.933 10.504 -7.362 1.00 88.19 189 SER A C 1
ATOM 1552 O O . SER A 1 189 ? 13.786 9.644 -7.553 1.00 88.19 189 SER A O 1
ATOM 1554 N N . TYR A 1 190 ? 11.857 10.269 -6.601 1.00 88.50 190 TYR A N 1
ATOM 1555 C CA . TYR A 1 190 ? 11.675 9.003 -5.879 1.00 88.50 190 TYR A CA 1
ATOM 1556 C C . TYR A 1 190 ? 11.556 7.794 -6.805 1.00 88.50 190 TYR A C 1
ATOM 1558 O O . TYR A 1 190 ? 12.204 6.778 -6.569 1.00 88.50 190 TYR A O 1
ATOM 1566 N N . ILE A 1 191 ? 10.749 7.901 -7.863 1.00 88.81 191 ILE A N 1
ATOM 1567 C CA . ILE A 1 191 ? 10.577 6.790 -8.805 1.00 88.81 191 ILE A CA 1
ATOM 1568 C C . ILE A 1 191 ? 11.863 6.584 -9.622 1.00 88.81 191 ILE A C 1
ATOM 1570 O O . ILE A 1 191 ? 12.270 5.452 -9.852 1.00 88.81 191 ILE A O 1
ATOM 1574 N N . GLY A 1 192 ? 12.538 7.663 -10.027 1.00 86.81 192 GLY A N 1
ATOM 1575 C CA . GLY A 1 192 ? 13.808 7.596 -10.750 1.00 86.81 192 GLY A CA 1
ATOM 1576 C C . GLY A 1 192 ? 14.920 6.940 -9.932 1.00 86.81 192 GLY A C 1
ATOM 1577 O O . GLY A 1 192 ? 15.609 6.068 -10.450 1.00 86.81 192 GLY A O 1
ATOM 1578 N N . SER A 1 193 ? 15.046 7.294 -8.648 1.00 84.94 193 SER A N 1
ATOM 1579 C CA . SER A 1 193 ? 15.970 6.626 -7.722 1.00 84.94 193 SER A CA 1
ATOM 1580 C C . SER A 1 193 ? 15.646 5.139 -7.603 1.00 84.94 193 SER A C 1
ATOM 1582 O O . SER A 1 193 ? 16.535 4.311 -7.738 1.00 84.94 193 SER A O 1
ATOM 1584 N N . PHE A 1 194 ? 14.365 4.794 -7.440 1.00 86.19 194 PHE A N 1
ATOM 1585 C CA . PHE A 1 194 ? 13.934 3.400 -7.367 1.00 86.19 194 PHE A CA 1
ATOM 1586 C C . PHE A 1 194 ? 14.300 2.601 -8.626 1.00 86.19 194 PHE A C 1
ATOM 1588 O O . PHE A 1 194 ? 14.777 1.475 -8.535 1.00 86.19 194 PHE A O 1
ATOM 1595 N N . LEU A 1 195 ? 14.105 3.182 -9.813 1.00 86.81 195 LEU A N 1
ATOM 1596 C CA . LEU A 1 195 ? 14.485 2.546 -11.074 1.00 86.81 195 LEU A CA 1
ATOM 1597 C C . LEU A 1 195 ? 15.998 2.386 -11.215 1.00 86.81 195 LEU A C 1
ATOM 1599 O O . LEU A 1 195 ? 16.444 1.380 -11.757 1.00 86.81 195 LEU A O 1
ATOM 1603 N N . PHE A 1 196 ? 16.777 3.356 -10.737 1.00 83.38 196 PHE A N 1
ATOM 1604 C CA . PHE A 1 196 ? 18.233 3.257 -10.727 1.00 83.38 196 PHE A CA 1
ATOM 1605 C C . PHE A 1 196 ? 18.705 2.098 -9.839 1.00 83.38 196 PHE A C 1
ATOM 1607 O O . PHE A 1 196 ? 19.566 1.324 -10.255 1.00 83.38 196 PHE A O 1
ATOM 1614 N N . ASP A 1 197 ? 18.080 1.921 -8.674 1.00 79.44 197 ASP A N 1
ATOM 1615 C CA . ASP A 1 197 ? 18.370 0.798 -7.778 1.00 79.44 197 ASP A CA 1
ATOM 1616 C C . ASP A 1 197 ? 18.042 -0.550 -8.444 1.00 79.44 197 ASP A C 1
ATOM 1618 O O . ASP A 1 197 ? 18.838 -1.486 -8.392 1.00 79.44 197 ASP A O 1
ATOM 1622 N N . LEU A 1 198 ? 16.901 -0.644 -9.137 1.00 82.81 198 LEU A N 1
ATOM 1623 C CA . LEU A 1 198 ? 16.523 -1.850 -9.884 1.00 82.81 198 LEU A CA 1
ATOM 1624 C C . LEU A 1 198 ? 17.459 -2.133 -11.065 1.00 82.81 198 LEU A C 1
ATOM 1626 O O . LEU A 1 198 ? 17.759 -3.292 -11.340 1.00 82.81 198 LEU A O 1
ATOM 1630 N N . LEU A 1 199 ? 17.921 -1.094 -11.765 1.00 81.44 199 LEU A N 1
ATOM 1631 C CA . LEU A 1 199 ? 18.884 -1.226 -12.862 1.00 81.44 199 LEU A CA 1
ATOM 1632 C C . LEU A 1 199 ? 20.207 -1.817 -12.372 1.00 81.44 199 LEU A C 1
ATOM 1634 O O . LEU A 1 199 ? 20.828 -2.602 -13.085 1.00 81.44 199 LEU A O 1
ATOM 1638 N N . TRP A 1 200 ? 20.630 -1.441 -11.166 1.00 77.06 200 TRP A N 1
ATOM 1639 C CA . TRP A 1 200 ? 21.828 -1.994 -10.545 1.00 77.06 200 TRP A CA 1
ATOM 1640 C C . TRP A 1 200 ? 21.649 -3.457 -10.112 1.00 77.06 200 TRP A C 1
ATOM 1642 O O . TRP A 1 200 ? 22.613 -4.220 -10.146 1.00 77.06 200 TRP A O 1
ATOM 1652 N N . ASP A 1 201 ? 20.433 -3.857 -9.728 1.00 77.75 201 ASP A N 1
ATOM 1653 C CA . ASP A 1 201 ? 20.104 -5.241 -9.361 1.00 77.75 201 ASP A CA 1
ATOM 1654 C C . ASP A 1 201 ? 20.115 -6.188 -10.573 1.00 77.75 201 ASP A C 1
ATOM 1656 O O . ASP A 1 201 ? 20.744 -7.245 -10.514 1.00 77.75 201 ASP A O 1
ATOM 1660 N N . ASP A 1 202 ? 19.463 -5.813 -11.680 1.00 80.50 202 ASP A N 1
ATOM 1661 C CA . ASP A 1 202 ? 19.417 -6.634 -12.898 1.00 80.50 202 ASP A CA 1
ATOM 1662 C C . ASP A 1 202 ? 19.419 -5.773 -14.182 1.00 80.50 202 ASP A C 1
ATOM 1664 O O . ASP A 1 202 ? 18.362 -5.416 -14.722 1.00 80.50 202 ASP A O 1
ATOM 1668 N N . PRO A 1 203 ? 20.611 -5.440 -14.716 1.00 81.19 203 PRO A N 1
ATOM 1669 C CA . PRO A 1 203 ? 20.737 -4.590 -15.897 1.00 81.19 203 PRO A CA 1
ATOM 1670 C C . PRO A 1 203 ? 20.243 -5.259 -17.187 1.00 81.19 203 PRO A C 1
ATOM 1672 O O . PRO A 1 203 ? 19.888 -4.559 -18.140 1.00 81.19 203 PRO A O 1
ATOM 1675 N N . LEU A 1 204 ? 20.190 -6.597 -17.238 1.00 84.94 204 LEU A N 1
ATOM 1676 C CA . LEU A 1 204 ? 19.777 -7.332 -18.438 1.00 84.94 204 LEU A CA 1
ATOM 1677 C C . LEU A 1 204 ? 18.295 -7.120 -18.736 1.00 84.94 204 LEU A C 1
ATOM 1679 O O . LEU A 1 204 ? 17.920 -6.997 -19.901 1.00 84.94 204 LEU A O 1
ATOM 1683 N N . VAL A 1 205 ? 17.450 -7.016 -17.707 1.00 83.94 205 VAL A N 1
ATOM 1684 C CA . VAL A 1 205 ? 16.023 -6.721 -17.903 1.00 83.94 205 VAL A CA 1
ATOM 1685 C C . VAL A 1 205 ? 15.839 -5.366 -18.584 1.00 83.94 205 VAL A C 1
ATOM 1687 O O . VAL A 1 205 ? 15.080 -5.258 -19.546 1.00 83.94 205 VAL A O 1
ATOM 1690 N N . PHE A 1 206 ? 16.570 -4.338 -18.153 1.00 82.44 206 PHE A N 1
ATOM 1691 C CA . PHE A 1 206 ? 16.491 -3.014 -18.772 1.00 82.44 206 PHE A CA 1
ATOM 1692 C C . PHE A 1 206 ? 17.040 -3.000 -20.200 1.00 82.44 206 PHE A C 1
ATOM 1694 O O . PHE A 1 206 ? 16.454 -2.351 -21.069 1.00 82.44 206 PHE A O 1
ATOM 1701 N N . GLN A 1 207 ? 18.116 -3.746 -20.467 1.00 82.88 207 GLN A N 1
ATOM 1702 C CA . GLN A 1 207 ? 18.629 -3.920 -21.825 1.00 82.88 207 GLN A CA 1
ATOM 1703 C C . GLN A 1 207 ? 17.581 -4.578 -22.735 1.00 82.88 207 GLN A C 1
ATOM 1705 O O . GLN A 1 207 ? 17.284 -4.054 -23.808 1.00 82.88 207 GLN A O 1
ATOM 1710 N N . ASN A 1 208 ? 16.962 -5.672 -22.286 1.00 84.00 208 ASN A N 1
ATOM 1711 C CA . ASN A 1 208 ? 15.933 -6.382 -23.045 1.00 84.00 208 ASN A CA 1
ATOM 1712 C C . ASN A 1 208 ? 14.706 -5.499 -23.314 1.00 84.00 208 ASN A C 1
ATOM 1714 O O . ASN A 1 208 ? 14.171 -5.495 -24.426 1.00 84.00 208 ASN A O 1
ATOM 1718 N N . LEU A 1 209 ? 14.275 -4.714 -22.322 1.00 79.81 209 LEU A N 1
ATOM 1719 C CA . LEU A 1 209 ? 13.177 -3.758 -22.481 1.00 79.81 209 LEU A CA 1
ATOM 1720 C C . LEU A 1 209 ? 13.509 -2.685 -23.528 1.00 79.81 209 LEU A C 1
ATOM 1722 O O . LEU A 1 209 ? 12.670 -2.388 -24.383 1.00 79.81 209 LEU A O 1
ATOM 1726 N N . TYR A 1 210 ? 14.732 -2.145 -23.503 1.00 78.62 210 TYR A N 1
ATOM 1727 C CA . TYR A 1 210 ? 15.220 -1.163 -24.478 1.00 78.62 210 TYR A CA 1
ATOM 1728 C C . TYR A 1 210 ? 15.311 -1.738 -25.900 1.00 78.62 210 TYR A C 1
ATOM 1730 O O . TYR A 1 210 ? 14.902 -1.100 -26.872 1.00 78.62 210 TYR A O 1
ATOM 1738 N N . GLU A 1 211 ? 15.821 -2.960 -26.044 1.00 80.62 211 GLU A N 1
ATOM 1739 C CA . GLU A 1 211 ? 15.898 -3.644 -27.336 1.00 80.62 211 GLU A CA 1
ATOM 1740 C C . GLU A 1 211 ? 14.501 -3.936 -27.897 1.00 80.62 211 GLU A C 1
ATOM 1742 O O . GLU A 1 211 ? 14.242 -3.684 -29.076 1.00 80.62 211 GLU A O 1
ATOM 1747 N N . THR A 1 212 ? 13.571 -4.380 -27.049 1.00 74.06 212 THR A N 1
ATOM 1748 C CA . THR A 1 212 ? 12.184 -4.671 -27.439 1.00 74.06 212 THR A CA 1
ATOM 1749 C C . THR A 1 212 ? 11.461 -3.414 -27.922 1.00 74.06 212 THR A C 1
ATOM 1751 O O . THR A 1 212 ? 10.838 -3.425 -28.986 1.00 74.06 212 THR A O 1
ATOM 1754 N N . THR A 1 213 ? 11.575 -2.303 -27.191 1.00 67.75 213 THR A N 1
ATOM 1755 C CA . THR A 1 213 ? 10.953 -1.028 -27.590 1.00 67.75 213 THR A CA 1
ATOM 1756 C C . THR A 1 213 ? 11.547 -0.485 -28.885 1.00 67.75 213 THR A C 1
ATOM 1758 O O . THR A 1 213 ? 10.796 -0.079 -29.775 1.00 67.75 213 THR A O 1
ATOM 1761 N N . ASN A 1 214 ? 12.868 -0.555 -29.059 1.00 65.06 214 ASN A N 1
ATOM 1762 C CA . ASN A 1 214 ? 13.497 -0.159 -30.317 1.00 65.06 214 ASN A CA 1
ATOM 1763 C C . ASN A 1 214 ? 13.064 -1.043 -31.488 1.00 65.06 214 ASN A C 1
ATOM 1765 O O . ASN A 1 214 ? 12.747 -0.517 -32.551 1.00 65.06 214 ASN A O 1
ATOM 1769 N N . GLN A 1 215 ? 12.979 -2.364 -31.320 1.00 60.69 215 GLN A N 1
ATOM 1770 C CA . GLN A 1 215 ? 12.498 -3.256 -32.381 1.00 60.69 215 GLN A CA 1
ATOM 1771 C C . GLN A 1 215 ? 11.052 -2.951 -32.798 1.00 60.69 215 GLN A C 1
ATOM 1773 O O . GLN A 1 215 ? 10.728 -3.046 -33.984 1.00 60.69 215 GLN A O 1
ATOM 1778 N N . VAL A 1 216 ? 10.186 -2.566 -31.857 1.00 60.19 216 VAL A N 1
ATOM 1779 C CA . VAL A 1 216 ? 8.808 -2.141 -32.152 1.00 60.19 216 VAL A CA 1
ATOM 1780 C C . VAL A 1 216 ? 8.796 -0.826 -32.937 1.00 60.19 216 VAL A C 1
ATOM 1782 O O . VAL A 1 216 ? 8.119 -0.747 -33.961 1.00 60.19 216 VAL A O 1
ATOM 1785 N N . ILE A 1 217 ? 9.595 0.168 -32.534 1.00 57.03 217 ILE A N 1
ATOM 1786 C CA . ILE A 1 217 ? 9.731 1.443 -33.260 1.00 57.03 217 ILE A CA 1
ATOM 1787 C C . ILE A 1 217 ? 10.276 1.205 -34.676 1.00 57.03 217 ILE A C 1
ATOM 1789 O O . ILE A 1 217 ? 9.696 1.688 -35.646 1.00 57.03 217 ILE A O 1
ATOM 1793 N N . TYR A 1 218 ? 11.327 0.395 -34.824 1.00 49.12 218 TYR A N 1
ATOM 1794 C CA . TYR A 1 218 ? 11.890 0.038 -36.130 1.00 49.12 218 TYR A CA 1
ATOM 1795 C C . TYR A 1 218 ? 10.874 -0.679 -37.029 1.00 49.12 218 TYR A C 1
ATOM 1797 O O . TYR A 1 218 ? 10.781 -0.366 -38.216 1.00 49.12 218 TYR A O 1
ATOM 1805 N N . LYS A 1 219 ? 10.074 -1.611 -36.491 1.00 52.66 219 LYS A N 1
ATOM 1806 C CA . LYS A 1 219 ? 9.007 -2.278 -37.258 1.00 52.66 219 LYS A CA 1
ATOM 1807 C C . LYS A 1 219 ? 7.922 -1.299 -37.703 1.00 52.66 219 LYS A C 1
ATOM 1809 O O . LYS A 1 219 ? 7.477 -1.393 -38.843 1.00 52.66 219 LYS A O 1
ATOM 1814 N N . LEU A 1 220 ? 7.523 -0.358 -36.848 1.00 43.34 220 LEU A N 1
ATOM 1815 C CA . LEU A 1 220 ? 6.528 0.662 -37.189 1.00 43.34 220 LEU A CA 1
ATOM 1816 C C . LEU A 1 220 ? 7.033 1.596 -38.296 1.00 43.34 220 LEU A C 1
ATOM 1818 O O . LEU A 1 220 ? 6.297 1.828 -39.248 1.00 43.34 220 LEU A O 1
ATOM 1822 N N . VAL A 1 221 ? 8.295 2.038 -38.226 1.00 50.78 221 VAL A N 1
ATOM 1823 C CA . VAL A 1 221 ? 8.932 2.884 -39.255 1.00 50.78 221 VAL A CA 1
ATOM 1824 C C . VAL A 1 221 ? 9.070 2.151 -40.597 1.00 50.78 221 VAL A C 1
ATOM 1826 O O . VAL A 1 221 ? 8.800 2.724 -41.648 1.00 50.78 221 VAL A O 1
ATOM 1829 N N . ILE A 1 222 ? 9.441 0.866 -40.595 1.00 54.69 222 ILE A N 1
ATOM 1830 C CA . ILE A 1 222 ? 9.555 0.076 -41.835 1.00 54.69 222 ILE A CA 1
ATOM 1831 C C . ILE A 1 222 ? 8.182 -0.177 -42.477 1.00 54.69 222 ILE A C 1
ATOM 1833 O O . ILE A 1 222 ? 8.080 -0.226 -43.701 1.00 54.69 222 ILE A O 1
ATOM 1837 N N . VAL A 1 223 ? 7.126 -0.359 -41.678 1.00 52.41 223 VAL A N 1
ATOM 1838 C CA . VAL A 1 223 ? 5.761 -0.546 -42.195 1.00 52.41 223 VAL A CA 1
ATOM 1839 C C . VAL A 1 223 ? 5.214 0.748 -42.800 1.00 52.41 223 VAL A C 1
ATOM 1841 O O . VAL A 1 223 ? 4.598 0.686 -43.861 1.00 52.41 223 VAL A O 1
ATOM 1844 N N . SER A 1 224 ? 5.471 1.914 -42.200 1.00 47.25 224 SER A N 1
ATOM 1845 C CA . SER A 1 224 ? 5.077 3.199 -42.794 1.00 47.25 224 SER A CA 1
ATOM 1846 C C . SER A 1 224 ? 5.867 3.530 -44.063 1.00 47.25 224 SER A C 1
ATOM 1848 O O . SER A 1 224 ? 5.269 4.005 -45.017 1.00 47.25 224 SER A O 1
ATOM 1850 N N . MET A 1 225 ? 7.153 3.173 -44.143 1.00 48.12 225 MET A N 1
ATOM 1851 C CA . MET A 1 225 ? 7.963 3.347 -45.362 1.00 48.12 225 MET A CA 1
ATOM 1852 C C . MET A 1 225 ? 7.615 2.385 -46.513 1.00 48.12 225 MET A C 1
ATOM 1854 O O . MET A 1 225 ? 8.083 2.581 -47.628 1.00 48.12 225 MET A O 1
ATOM 1858 N N . LYS A 1 226 ? 6.846 1.317 -46.262 1.00 51.47 226 LYS A N 1
ATOM 1859 C CA . LYS A 1 226 ? 6.393 0.366 -47.299 1.00 51.47 226 LYS A CA 1
ATOM 1860 C C . LYS A 1 226 ? 4.987 0.654 -47.834 1.00 51.47 226 LYS A C 1
ATOM 1862 O O . LYS A 1 226 ? 4.570 -0.009 -48.779 1.00 51.47 226 LYS A O 1
ATOM 1867 N N . ASN A 1 227 ? 4.267 1.583 -47.207 1.00 49.94 227 ASN A N 1
ATOM 1868 C CA . ASN A 1 227 ? 2.909 1.983 -47.581 1.00 49.94 227 ASN A CA 1
ATOM 1869 C C . ASN A 1 227 ? 2.861 3.370 -48.261 1.00 49.94 227 ASN A C 1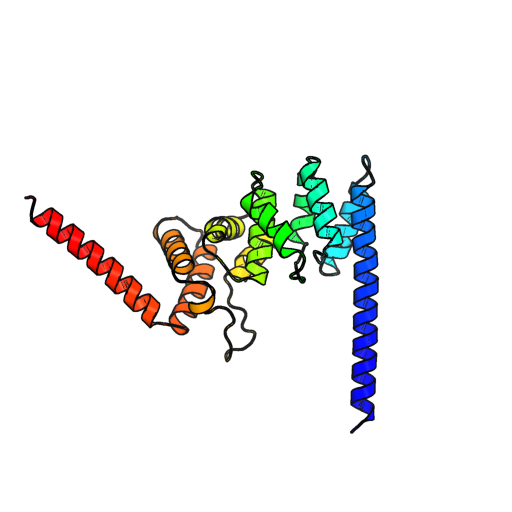
ATOM 1871 O O . ASN A 1 227 ? 1.766 3.879 -48.497 1.00 49.94 227 ASN A O 1
ATOM 1875 N N . GLU A 1 228 ? 4.023 3.955 -48.565 1.00 43.00 228 GLU A N 1
ATOM 1876 C CA . GLU A 1 228 ? 4.214 5.081 -49.497 1.00 43.00 228 GLU A CA 1
ATOM 1877 C C . GLU A 1 228 ? 4.718 4.556 -50.848 1.00 43.00 228 GLU A C 1
ATOM 1879 O O . GLU A 1 228 ? 4.267 5.091 -51.887 1.00 43.00 228 GLU A O 1
#

pLDDT: mean 78.35, std 13.2, range [42.38, 93.06]

Foldseek 3Di:
DPPVVVVVVVVVVVVVVVVVVLLVVLLVLLVVLLPDDPDNPVSLVVNVVSLVVDQAEDDPSSLVSQLVCVVVVVVVSCLSNLLRYAYDDPVSLVSLVCQCPVDPDLSSVLSSLLNCCVPQNHEQSSLVSLLVQCVDPPPSSVVSSLVSLPFPVPDPVDGPDECVRHDPNNVVSLVCCLVPDDDDPVSNVSSVVSVVVRCVRPVVSVVVVVVVVVVVVVVVVVVVVVVD

Sequence (228 aa):
MGKYSLFLLCAQLDDTKLLINKIECIDQLWINLFKENNNNQSYIEEILNTSLHNETILTPQVALIVDELIQQGKEDIISILFPYIIKRSNEVLPIVYRWFTDDDHSQIKQLAAILLAEVKHIFEAAIDTIIDLMKSNDDQMRYRAQRIFQHPERSPNEPSRKISVIGEKTLIKILENLSIKEHLPRVRSYIGSFLFDLLWDDPLVFQNLYETTNQVIYKLVIVSMKNE

Secondary structure (DSSP, 8-state):
--HHHHHHHHHHHHHHHHHHHHHHHHHHHHHHHHH-SS-THHHHHHHHHHHHHSPEE--HHHHHHHHHHHHTT-HHHHHHHGGGEE---STTHHHHHHHHHT---HHHHHHHHHHHHHHH---GGGHHHHHHHTTSS-HHHHHHHHHHHS---S-TTS-S--HHHH-HHHHHHHHHHHHHS---HHHHHHHHHHHHHHHHH-HHHHHHHHHHHHHHHHHHHHHHHT--

Radius of gyration: 22.32 Å; chains: 1; bounding box: 52×34×82 Å